Protein AF-A0A1V5NHK3-F1 (afdb_monomer)

Solvent-accessible surface area (backbone atoms only — not comparable to full-atom values): 16503 Å² total; per-residue (Å²): 143,82,86,80,88,82,88,84,80,86,82,88,80,86,80,83,86,85,89,81,80,87,80,84,77,63,88,62,70,84,71,71,81,78,70,82,81,70,61,75,84,73,75,53,86,65,57,64,56,50,50,62,55,39,64,68,54,40,56,56,53,48,53,51,50,53,51,52,51,51,54,56,57,56,54,56,67,59,70,73,61,71,90,83,78,86,61,94,65,81,71,60,43,52,29,31,52,38,61,59,50,78,76,40,91,85,55,59,65,65,59,55,48,41,55,50,42,27,53,53,33,64,70,28,37,15,42,42,36,36,26,69,44,36,64,73,70,88,66,66,47,76,50,71,49,74,47,58,90,51,58,69,55,16,26,53,49,34,41,54,47,48,54,50,50,47,73,40,18,64,45,83,62,40,36,33,44,35,32,20,60,54,60,81,68,57,99,83,73,68,70,44,40,31,38,36,38,40,93,75,68,46,42,40,34,41,36,40,70,69,58,48,51,53,48,30,52,53,30,45,76,69,76,39,67,64,63,51,48,43,55,55,90,57,56,37,73,70,90,68,63,69,71,59,43,51,46,34,71,77,35,58,90,79,45,78,68,74,62,29,41,63,63,46,46,54,56,52,54,54,58,63,74,77,110

pLDDT: mean 76.55, std 21.15, range [37.09, 98.38]

Foldseek 3Di:
DDDDDDDDDDDDDDDDDDDDDDDPPDPVVVVPDDDVPPPPVPPDVCVVVVCVVCVPVVVVVVVVLVVVLVVVVVVVVVVPPDPPDPDPPLAWFKKKFQCVLVVDPPRDPLLLQLLLQLLLLLQFFWKKKWACAFPDDNDIDIDIDTADPDSVSSSVVSNVRSVCNCNGHPHNLRMKMFTWNDPPDDPPDTDTQWIRDSVVRMIMGGGRPVSLVVSLVSCVVSVHHSPSMDGPVQFAQPDDDDPRVVCCSSCVVVDPRPTHDPVRVVVVVVVVVVD

Structure (mmCIF, N/CA/C/O backbone):
data_AF-A0A1V5NHK3-F1
#
_entry.id   AF-A0A1V5NHK3-F1
#
loop_
_atom_site.group_PDB
_atom_site.id
_atom_site.type_symbol
_atom_site.label_atom_id
_atom_site.label_alt_id
_atom_site.label_comp_id
_atom_site.label_asym_id
_atom_site.label_entity_id
_atom_site.label_seq_id
_atom_site.pdbx_PDB_ins_code
_atom_site.Cartn_x
_atom_site.Cartn_y
_atom_site.Cartn_z
_atom_site.occupancy
_atom_site.B_iso_or_equiv
_atom_site.auth_seq_id
_atom_site.auth_comp_id
_atom_site.auth_asym_id
_atom_site.auth_atom_id
_atom_site.pdbx_PDB_model_num
ATOM 1 N N . MET A 1 1 ? 0.098 -51.332 -12.511 1.00 50.84 1 MET A N 1
ATOM 2 C CA . MET A 1 1 ? 0.161 -52.275 -13.645 1.00 50.84 1 MET A CA 1
ATOM 3 C C . MET A 1 1 ? -0.655 -51.692 -14.778 1.00 50.84 1 MET A C 1
ATOM 5 O O . MET A 1 1 ? -1.871 -51.759 -14.713 1.00 50.84 1 MET A O 1
ATOM 9 N N . LEU A 1 2 ? 0.025 -51.032 -15.710 1.00 43.81 2 LEU A N 1
ATOM 10 C CA . LEU A 1 2 ? -0.291 -50.896 -17.135 1.00 43.81 2 LEU A CA 1
ATOM 11 C C . LEU A 1 2 ? 0.875 -50.078 -17.699 1.00 43.81 2 LEU A C 1
ATOM 13 O O . LEU A 1 2 ? 0.928 -48.859 -17.580 1.00 43.81 2 LEU A O 1
ATOM 17 N N . SER A 1 3 ? 1.879 -50.834 -18.124 1.00 39.22 3 SER A N 1
ATOM 18 C CA . SER A 1 3 ? 3.056 -50.430 -18.877 1.00 39.22 3 SER A CA 1
ATOM 19 C C . SER A 1 3 ? 2.651 -50.192 -20.328 1.00 39.22 3 SER A C 1
ATOM 21 O O . SER A 1 3 ? 1.999 -51.053 -20.920 1.00 39.22 3 SER A O 1
ATOM 23 N N . VAL A 1 4 ? 3.056 -49.057 -20.885 1.00 52.06 4 VAL A N 1
ATOM 24 C CA . VAL A 1 4 ? 3.208 -48.881 -22.329 1.00 52.06 4 VAL A CA 1
ATOM 25 C C . VAL A 1 4 ? 4.583 -48.258 -22.520 1.00 52.06 4 VAL A C 1
ATOM 27 O O . VAL A 1 4 ? 4.808 -47.110 -22.137 1.00 52.06 4 VAL A O 1
ATOM 30 N N . ASP A 1 5 ? 5.488 -49.104 -22.997 1.00 46.06 5 ASP A N 1
ATOM 31 C CA . ASP A 1 5 ? 6.764 -48.761 -23.610 1.00 46.06 5 ASP A CA 1
ATOM 32 C C . ASP A 1 5 ? 6.529 -48.254 -25.043 1.00 46.06 5 ASP A C 1
ATOM 34 O O . ASP A 1 5 ? 5.490 -48.560 -25.628 1.00 46.06 5 ASP A O 1
ATOM 38 N N . GLU A 1 6 ? 7.513 -47.516 -25.561 1.00 55.31 6 GLU A N 1
ATOM 39 C CA . GLU A 1 6 ? 7.947 -47.332 -26.966 1.00 55.31 6 GLU A CA 1
ATOM 40 C C . GLU A 1 6 ? 8.373 -45.868 -27.156 1.00 55.31 6 GLU A C 1
ATOM 42 O O . GLU A 1 6 ? 7.568 -44.939 -27.122 1.00 55.31 6 GLU A O 1
ATOM 47 N N . ASP A 1 7 ? 9.672 -45.587 -27.063 1.00 41.56 7 ASP A N 1
ATOM 48 C CA . ASP A 1 7 ? 10.650 -45.720 -28.157 1.00 41.56 7 ASP A CA 1
ATOM 49 C C . ASP A 1 7 ? 10.303 -44.824 -29.345 1.00 41.56 7 ASP A C 1
ATOM 51 O O . ASP A 1 7 ? 9.537 -45.202 -30.221 1.00 41.56 7 ASP A O 1
ATOM 55 N N . LEU A 1 8 ? 10.940 -43.652 -29.393 1.00 50.44 8 LEU A N 1
ATOM 56 C CA . LEU A 1 8 ? 11.324 -42.996 -30.641 1.00 50.44 8 LEU A CA 1
ATOM 57 C C . LEU A 1 8 ? 12.595 -42.182 -30.377 1.00 50.44 8 LEU A C 1
ATOM 59 O O . LEU A 1 8 ? 12.576 -41.080 -29.826 1.00 50.44 8 LEU A O 1
ATOM 63 N N . ALA A 1 9 ? 13.703 -42.832 -30.714 1.00 41.66 9 ALA A N 1
ATOM 64 C CA . ALA A 1 9 ? 15.007 -42.241 -30.924 1.00 41.66 9 ALA A CA 1
ATOM 65 C C . ALA A 1 9 ? 15.058 -41.499 -32.271 1.00 41.66 9 ALA A C 1
ATOM 67 O O . ALA A 1 9 ? 14.233 -41.738 -33.151 1.00 41.66 9 ALA A O 1
ATOM 68 N N . ASP A 1 10 ? 16.104 -40.683 -32.385 1.00 40.12 10 ASP A N 1
ATOM 69 C CA . ASP A 1 10 ? 16.705 -40.135 -33.599 1.00 40.12 10 ASP A CA 1
ATOM 70 C C . ASP A 1 10 ? 15.903 -39.085 -34.383 1.00 40.12 10 ASP A C 1
ATOM 72 O O . ASP A 1 10 ? 14.977 -39.379 -35.125 1.00 40.12 10 ASP A O 1
ATOM 76 N N . ASP A 1 11 ? 16.374 -37.837 -34.306 1.00 45.91 11 ASP A N 1
ATOM 77 C CA . ASP A 1 11 ? 16.984 -37.275 -35.509 1.00 45.91 11 ASP A CA 1
ATOM 78 C C . ASP A 1 11 ? 18.056 -36.228 -35.178 1.00 45.91 11 ASP A C 1
ATOM 80 O O . ASP A 1 11 ? 17.855 -35.245 -34.461 1.00 45.91 11 ASP A O 1
ATOM 84 N N . PHE A 1 12 ? 19.229 -36.515 -35.732 1.00 39.03 12 PHE A N 1
AT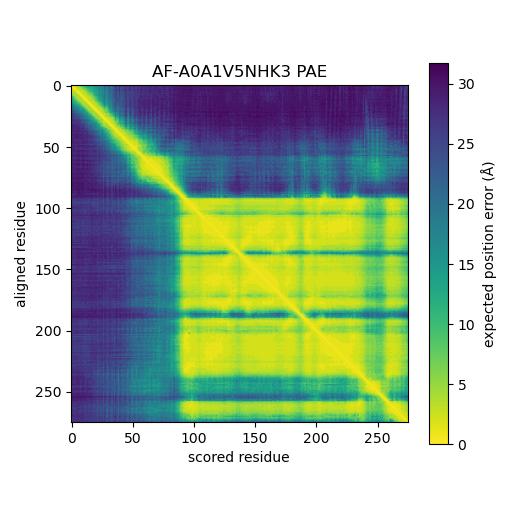OM 85 C CA . PHE A 1 12 ? 20.393 -35.663 -35.890 1.00 39.03 12 PHE A CA 1
ATOM 86 C C . PHE A 1 12 ? 20.038 -34.389 -36.659 1.00 39.03 12 PHE A C 1
ATOM 88 O O . PHE A 1 12 ? 19.538 -34.493 -37.774 1.00 39.03 12 PHE A O 1
ATOM 95 N N . ILE A 1 13 ? 20.465 -33.220 -36.172 1.00 41.16 13 ILE A N 1
ATOM 96 C CA . ILE A 1 13 ? 21.049 -32.193 -37.050 1.00 41.16 13 ILE A CA 1
ATOM 97 C C . ILE A 1 13 ? 22.265 -31.593 -36.338 1.00 41.16 13 ILE A C 1
ATOM 99 O O . ILE A 1 13 ? 22.165 -30.637 -35.570 1.00 41.16 13 ILE A O 1
ATOM 103 N N . ASP A 1 14 ? 23.422 -32.183 -36.632 1.00 40.09 14 ASP A N 1
ATOM 104 C CA . ASP A 1 14 ? 24.706 -31.489 -36.647 1.00 40.09 14 ASP A CA 1
ATOM 105 C C . ASP A 1 14 ? 24.671 -30.469 -37.791 1.00 40.09 14 ASP A C 1
ATOM 107 O O . ASP A 1 14 ? 24.427 -30.822 -38.945 1.00 40.09 14 ASP A O 1
ATOM 111 N N . THR A 1 15 ? 24.927 -29.201 -37.486 1.00 41.03 15 THR A N 1
ATOM 112 C CA . THR A 1 15 ? 25.358 -28.213 -38.487 1.00 41.03 15 THR A CA 1
ATOM 113 C C . THR A 1 15 ? 26.488 -27.390 -37.888 1.00 41.03 15 THR A C 1
ATOM 115 O O . THR A 1 15 ? 26.334 -26.240 -37.489 1.00 41.03 15 THR A O 1
ATOM 118 N N . ASP A 1 16 ? 27.647 -28.037 -37.811 1.00 42.25 16 ASP A N 1
ATOM 119 C CA . ASP A 1 16 ? 28.920 -27.360 -38.009 1.00 42.25 16 ASP A CA 1
ATOM 120 C C . ASP A 1 16 ? 29.088 -27.038 -39.503 1.00 42.25 16 ASP A C 1
ATOM 122 O O . ASP A 1 16 ? 28.625 -27.794 -40.355 1.00 42.25 16 ASP A O 1
ATOM 126 N N . LEU A 1 17 ? 29.846 -25.972 -39.779 1.00 41.06 17 LEU A N 1
ATOM 127 C CA . LEU A 1 17 ? 30.310 -25.471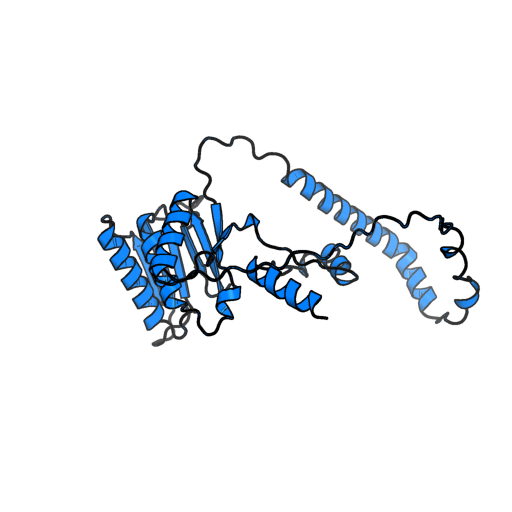 -41.086 1.00 41.06 17 LEU A CA 1
ATOM 128 C C . LEU A 1 17 ? 29.421 -24.406 -41.741 1.00 41.06 17 LEU A C 1
ATOM 130 O O . LEU A 1 17 ? 28.588 -24.699 -42.582 1.00 41.06 17 LEU A O 1
ATOM 134 N N . GLU A 1 18 ? 29.743 -23.144 -41.455 1.00 44.75 18 GLU A N 1
ATOM 135 C CA . GLU A 1 18 ? 30.188 -22.220 -42.508 1.00 44.75 18 GLU A CA 1
ATOM 136 C C . GLU A 1 18 ? 31.070 -21.122 -41.887 1.00 44.75 18 GLU A C 1
ATOM 138 O O . GLU A 1 18 ? 30.628 -20.127 -41.314 1.00 44.75 18 GLU A O 1
ATOM 143 N N . LYS A 1 19 ? 32.382 -21.376 -41.950 1.00 44.38 19 LYS A N 1
ATOM 144 C CA . LYS A 1 19 ? 33.422 -20.350 -41.976 1.00 44.38 19 LYS A CA 1
ATOM 145 C C . LYS A 1 19 ? 33.614 -19.977 -43.443 1.00 44.38 19 LYS A C 1
ATOM 147 O O . LYS A 1 19 ? 34.138 -20.803 -44.174 1.00 44.38 19 LYS A O 1
ATOM 152 N N . GLU A 1 20 ? 33.272 -18.755 -43.820 1.00 42.66 20 GLU A N 1
ATOM 153 C CA . GLU A 1 20 ? 33.875 -17.995 -44.927 1.00 42.66 20 GLU A CA 1
ATOM 154 C C . GLU A 1 20 ? 33.375 -16.551 -44.771 1.00 42.66 20 GLU A C 1
ATOM 156 O O . GLU A 1 20 ? 32.191 -16.285 -44.618 1.00 42.66 20 GLU A O 1
ATOM 161 N N . GLU A 1 21 ? 34.250 -15.643 -44.362 1.00 39.28 21 GLU A N 1
ATOM 162 C CA . GLU A 1 21 ? 35.060 -14.784 -45.230 1.00 39.28 21 GLU A CA 1
ATOM 163 C C . GLU A 1 21 ? 34.425 -13.398 -45.429 1.00 39.28 21 GLU A C 1
ATOM 165 O O . GLU A 1 21 ? 33.406 -13.204 -46.075 1.00 39.28 21 GLU A O 1
ATOM 170 N N . VAL A 1 22 ? 35.115 -12.419 -44.840 1.00 41.97 22 VAL A N 1
ATOM 171 C CA . VAL A 1 22 ? 35.485 -11.149 -45.471 1.00 41.97 22 VAL A CA 1
ATOM 172 C C . VAL A 1 22 ? 34.354 -10.364 -46.143 1.00 41.97 22 VAL A C 1
ATOM 174 O O . VAL A 1 22 ? 34.143 -10.439 -47.346 1.00 41.97 22 VAL A O 1
ATOM 177 N N . GLN A 1 23 ? 33.805 -9.398 -45.406 1.00 37.09 23 GLN A N 1
ATOM 178 C CA . GLN A 1 23 ? 33.546 -8.079 -45.983 1.00 37.09 23 GLN A CA 1
ATOM 179 C C . GLN A 1 23 ? 33.981 -6.993 -44.999 1.00 37.09 23 GLN A C 1
ATOM 181 O O . GLN A 1 23 ? 33.231 -6.505 -44.156 1.00 37.09 23 GLN A O 1
ATOM 186 N N . ALA A 1 24 ? 35.249 -6.608 -45.139 1.00 42.03 24 ALA A N 1
ATOM 187 C CA . ALA A 1 24 ? 35.706 -5.281 -44.778 1.00 42.03 24 ALA A CA 1
ATOM 188 C C . ALA A 1 24 ? 34.974 -4.276 -45.681 1.00 42.03 24 ALA A C 1
ATOM 190 O O . ALA A 1 24 ? 35.454 -3.918 -46.754 1.00 42.03 24 ALA A O 1
ATOM 191 N N . VAL A 1 25 ? 33.787 -3.843 -45.255 1.00 41.56 25 VAL A N 1
ATOM 192 C CA . VAL A 1 25 ? 33.154 -2.638 -45.790 1.00 41.56 25 VAL A CA 1
ATOM 193 C C . VAL A 1 25 ? 34.029 -1.477 -45.341 1.00 41.56 25 VAL A C 1
ATOM 195 O O . VAL A 1 25 ? 34.052 -1.096 -44.168 1.00 41.56 25 VAL A O 1
ATOM 198 N N . SER A 1 26 ? 34.840 -0.986 -46.274 1.00 43.81 26 SER A N 1
ATOM 199 C CA . SER A 1 26 ? 35.712 0.153 -46.051 1.00 43.81 26 SER A CA 1
ATOM 200 C C . SER A 1 26 ? 34.862 1.357 -45.635 1.00 43.81 26 SER A C 1
ATOM 202 O O . SER A 1 26 ? 33.798 1.638 -46.190 1.00 43.81 26 SER A O 1
ATOM 204 N N . GLN A 1 27 ? 35.348 2.116 -44.656 1.00 40.97 27 GLN A N 1
ATOM 205 C CA . GLN A 1 27 ? 34.748 3.383 -44.227 1.00 40.97 27 GLN A CA 1
ATOM 206 C C . GLN A 1 27 ? 34.842 4.500 -45.295 1.00 40.97 27 GLN A C 1
ATOM 208 O O . GLN A 1 27 ? 34.674 5.680 -44.975 1.00 40.97 27 GLN A O 1
ATOM 213 N N . GLU A 1 28 ? 35.097 4.163 -46.563 1.00 41.94 28 GLU A N 1
ATOM 214 C CA . GLU A 1 28 ? 35.202 5.121 -47.664 1.00 41.94 28 GLU A CA 1
ATOM 215 C C . GLU A 1 28 ? 33.920 5.251 -48.503 1.00 41.94 28 GLU A C 1
ATOM 217 O O . GLU A 1 28 ? 33.694 6.320 -49.069 1.00 41.94 28 GLU A O 1
ATOM 222 N N . GLU A 1 29 ? 33.002 4.276 -48.504 1.00 42.44 29 GLU A N 1
ATOM 223 C CA . GLU A 1 29 ? 31.768 4.383 -49.312 1.00 42.44 29 GLU A CA 1
ATOM 224 C C . GLU A 1 29 ? 30.639 5.201 -48.658 1.00 42.44 29 GLU A C 1
ATOM 226 O O . GLU A 1 29 ? 29.780 5.740 -49.355 1.00 42.44 29 GLU A O 1
ATOM 231 N N . ILE A 1 30 ? 30.680 5.437 -47.341 1.00 45.09 30 ILE A N 1
ATOM 232 C CA . ILE A 1 30 ? 29.736 6.354 -46.662 1.00 45.09 30 ILE A CA 1
ATOM 233 C C . ILE A 1 30 ? 30.171 7.831 -46.810 1.00 45.09 30 ILE A C 1
ATOM 235 O O . ILE A 1 30 ? 29.418 8.752 -46.491 1.00 45.09 30 ILE A O 1
ATOM 239 N N . LYS A 1 31 ? 31.354 8.100 -47.382 1.00 42.41 31 LYS A N 1
ATOM 240 C CA . LYS A 1 31 ? 31.836 9.466 -47.659 1.00 42.41 31 LYS A CA 1
ATOM 241 C C . LYS A 1 31 ? 31.433 10.028 -49.024 1.00 42.41 31 LYS A C 1
ATOM 243 O O . LYS A 1 31 ? 31.675 11.207 -49.271 1.00 42.41 31 LYS A O 1
ATOM 248 N N . MET A 1 32 ? 30.770 9.264 -49.893 1.00 41.34 32 MET A N 1
ATOM 249 C CA . MET A 1 32 ? 30.406 9.740 -51.235 1.00 41.34 32 MET A CA 1
ATOM 250 C C . MET A 1 32 ? 28.916 9.610 -51.546 1.00 41.34 32 MET A C 1
ATOM 252 O O . MET A 1 32 ? 28.521 8.877 -52.445 1.00 41.34 32 MET A O 1
ATOM 256 N N . ARG A 1 33 ? 28.070 10.402 -50.870 1.00 45.00 33 ARG A N 1
ATOM 257 C CA . ARG A 1 33 ? 26.796 10.859 -51.472 1.00 45.00 33 ARG A CA 1
ATOM 258 C C . ARG A 1 33 ? 26.154 12.092 -50.832 1.00 45.00 33 ARG A C 1
ATOM 260 O O . ARG A 1 33 ? 24.942 12.258 -50.887 1.00 45.00 33 ARG A O 1
ATOM 267 N N . ILE A 1 34 ? 26.961 13.016 -50.314 1.00 46.94 34 ILE A N 1
ATOM 268 C CA . ILE A 1 34 ? 26.510 14.390 -50.051 1.00 46.94 34 ILE A CA 1
ATOM 269 C C . ILE A 1 34 ? 27.357 15.312 -50.925 1.00 46.94 34 ILE A C 1
ATOM 271 O O . ILE A 1 34 ? 28.381 15.842 -50.509 1.00 46.94 34 ILE A O 1
ATOM 275 N N . SER A 1 35 ? 26.956 15.443 -52.190 1.00 41.22 35 SER A N 1
ATOM 276 C CA . SER A 1 35 ? 27.513 16.466 -53.075 1.00 41.22 35 SER A CA 1
ATOM 277 C C . SER A 1 35 ? 27.083 17.848 -52.557 1.00 41.22 35 SER A C 1
ATOM 279 O O . SER A 1 35 ? 25.876 18.095 -52.458 1.00 41.22 35 SER A O 1
ATOM 281 N N . PRO A 1 36 ? 28.015 18.777 -52.269 1.00 45.59 36 PRO A N 1
ATOM 282 C CA . PRO A 1 36 ? 27.695 20.112 -51.750 1.00 45.59 36 PRO A CA 1
ATOM 283 C C . PRO A 1 36 ? 26.875 20.984 -52.714 1.00 45.59 36 PRO A C 1
ATOM 285 O O . PRO A 1 36 ? 26.379 22.037 -52.329 1.00 45.59 36 PRO A O 1
ATOM 288 N N . LYS A 1 37 ? 26.706 20.565 -53.975 1.00 46.75 37 LYS A N 1
ATOM 289 C CA . LYS A 1 37 ? 26.095 21.387 -55.032 1.00 46.75 37 LYS A CA 1
ATOM 290 C C . LYS A 1 37 ? 24.559 21.359 -55.067 1.00 46.75 37 LYS A C 1
ATOM 292 O O . LYS A 1 37 ? 23.963 22.070 -55.867 1.00 46.75 37 LYS A O 1
ATOM 297 N N . GLY A 1 38 ? 23.904 20.561 -54.219 1.00 45.50 38 GLY A N 1
ATOM 298 C CA . GLY A 1 38 ? 22.434 20.467 -54.166 1.00 45.50 38 GLY A CA 1
ATOM 299 C C . GLY A 1 38 ? 21.738 21.509 -53.279 1.00 45.50 38 GLY A C 1
ATOM 300 O O . GLY A 1 38 ? 20.529 21.694 -53.395 1.00 45.50 38 GLY A O 1
ATOM 301 N N . TRP A 1 39 ? 22.479 22.200 -52.409 1.00 43.88 39 TRP A N 1
ATOM 302 C CA . TRP A 1 39 ? 21.901 23.080 -51.383 1.00 43.88 39 TRP A CA 1
ATOM 303 C C . TRP A 1 39 ? 21.653 24.520 -51.852 1.00 43.88 39 TRP A C 1
ATOM 305 O O . TRP A 1 39 ? 20.903 25.256 -51.216 1.00 43.88 39 TRP A O 1
ATOM 315 N N . GLU A 1 40 ? 22.199 24.925 -53.000 1.00 50.94 40 GLU A N 1
ATOM 316 C CA . GLU A 1 40 ? 22.069 26.308 -53.483 1.00 50.94 40 GLU A CA 1
ATOM 317 C C . GLU A 1 40 ? 20.660 26.665 -53.992 1.00 50.94 40 GLU A C 1
ATOM 319 O O . GLU A 1 40 ? 20.337 27.844 -54.118 1.00 50.94 40 GLU A O 1
ATOM 324 N N . ARG A 1 41 ? 19.779 25.679 -54.227 1.00 49.66 41 ARG A N 1
ATOM 325 C CA . ARG A 1 41 ? 18.402 25.921 -54.704 1.00 49.66 41 ARG A CA 1
ATOM 326 C C . ARG A 1 41 ? 17.357 26.168 -53.611 1.00 49.66 41 ARG A C 1
ATOM 328 O O . ARG A 1 41 ? 16.239 26.539 -53.948 1.00 49.66 41 ARG A O 1
ATOM 335 N N . PHE A 1 42 ? 17.709 26.033 -52.331 1.00 47.09 42 PHE A N 1
ATOM 336 C CA . PHE A 1 42 ? 16.808 26.306 -51.198 1.00 47.09 42 PHE A CA 1
ATOM 337 C C . PHE A 1 42 ? 17.255 27.510 -50.354 1.00 47.09 42 PHE A C 1
ATOM 339 O O . PHE A 1 42 ? 16.938 27.608 -49.169 1.00 47.09 42 PHE A O 1
ATOM 346 N N . ARG A 1 43 ? 17.971 28.464 -50.964 1.00 45.88 43 ARG A N 1
ATOM 347 C CA . ARG A 1 43 ? 18.285 29.757 -50.341 1.00 45.88 43 ARG A CA 1
ATOM 348 C C . ARG A 1 43 ? 17.033 30.633 -50.278 1.00 45.88 43 ARG A C 1
ATOM 350 O O . ARG A 1 43 ? 16.760 31.438 -51.164 1.00 45.88 43 ARG A O 1
ATOM 357 N N . LEU A 1 44 ? 16.256 30.456 -49.216 1.00 54.28 44 LEU A N 1
ATOM 358 C CA . LEU A 1 44 ? 15.192 31.382 -48.852 1.00 54.28 44 LEU A CA 1
ATOM 359 C C . LEU A 1 44 ? 15.819 32.671 -48.275 1.00 54.28 44 LEU A C 1
ATOM 361 O O . LEU A 1 44 ? 16.661 32.571 -47.381 1.00 54.28 44 LEU A O 1
ATOM 365 N N . PRO A 1 45 ? 15.418 33.878 -48.725 1.00 56.25 45 PRO A N 1
ATOM 366 C CA . PRO A 1 45 ? 16.048 35.146 -48.323 1.00 56.25 45 PRO A CA 1
ATOM 367 C C . PRO A 1 45 ? 16.054 35.428 -46.812 1.00 56.25 45 PRO A C 1
ATOM 369 O O . PRO A 1 45 ? 16.862 36.217 -46.338 1.00 56.25 45 PRO A O 1
ATOM 372 N N . TRP A 1 46 ? 15.180 34.775 -46.042 1.00 54.06 46 TRP A N 1
ATOM 373 C CA . TRP A 1 46 ? 15.088 34.938 -44.589 1.00 54.06 46 TRP A CA 1
ATOM 374 C C . TRP A 1 46 ? 16.066 34.050 -43.794 1.00 54.06 46 TRP A C 1
ATOM 376 O O . TRP A 1 46 ? 16.268 34.283 -42.604 1.00 54.06 46 TRP A O 1
ATOM 386 N N . PHE A 1 47 ? 16.718 33.068 -44.430 1.00 48.44 47 PHE A N 1
ATOM 387 C CA . PHE A 1 47 ? 17.660 32.156 -43.764 1.00 48.44 47 PHE A CA 1
ATOM 388 C C . PHE A 1 47 ? 18.993 32.845 -43.407 1.00 48.44 47 PHE A C 1
ATOM 390 O O . PHE A 1 47 ? 19.560 32.589 -42.347 1.00 48.44 47 PHE A O 1
ATOM 397 N N . GLU A 1 48 ? 19.453 33.790 -44.234 1.00 51.41 48 GLU A N 1
ATOM 398 C CA . GLU A 1 48 ? 20.655 34.605 -43.966 1.00 51.41 48 GLU A CA 1
ATOM 399 C C . GLU A 1 48 ? 20.427 35.579 -42.785 1.00 51.41 48 GLU A C 1
ATOM 401 O O . GLU A 1 48 ? 21.336 35.840 -41.998 1.00 51.41 48 GLU A O 1
ATOM 406 N N . SER A 1 49 ? 19.189 36.047 -42.572 1.00 56.81 49 SER A N 1
ATOM 407 C CA . SER A 1 49 ? 18.834 36.888 -41.415 1.00 56.81 49 SER A CA 1
ATOM 408 C C . SER A 1 49 ? 18.815 36.108 -40.096 1.00 56.81 49 SER A C 1
ATOM 410 O O . SER A 1 49 ? 19.191 36.649 -39.058 1.00 56.81 49 SER A O 1
ATOM 412 N N . ILE A 1 50 ? 18.435 34.827 -40.127 1.00 55.03 50 ILE A N 1
ATOM 413 C CA . ILE A 1 50 ? 18.474 33.953 -38.949 1.00 55.03 50 ILE A CA 1
ATOM 414 C C . ILE A 1 50 ? 19.926 33.651 -38.551 1.00 55.03 50 ILE A C 1
ATOM 416 O O . ILE A 1 50 ? 20.258 33.757 -37.375 1.00 55.03 50 ILE A O 1
ATOM 420 N N . TYR A 1 51 ? 20.824 33.374 -39.504 1.00 53.19 51 TYR A N 1
ATOM 421 C CA . TYR A 1 51 ? 22.245 33.147 -39.203 1.00 53.19 51 TYR A CA 1
ATOM 422 C C . TYR A 1 51 ? 22.970 34.396 -38.683 1.00 53.19 51 TYR A C 1
ATOM 424 O O . TYR A 1 51 ? 23.832 34.269 -37.816 1.00 53.19 51 TYR A O 1
ATOM 432 N N . ALA A 1 52 ? 22.601 35.600 -39.131 1.00 55.97 52 ALA A N 1
ATOM 433 C CA . ALA A 1 52 ? 23.173 36.842 -38.605 1.00 55.97 52 ALA A CA 1
ATOM 434 C C . ALA A 1 52 ? 22.717 37.148 -37.163 1.00 55.97 52 ALA A C 1
ATOM 436 O O . ALA A 1 52 ? 23.507 37.633 -36.353 1.00 55.97 52 ALA A O 1
ATOM 437 N N . ILE A 1 53 ? 21.468 36.819 -36.813 1.00 55.81 53 ILE A N 1
ATOM 438 C CA . ILE A 1 53 ? 20.941 36.972 -35.446 1.00 55.81 53 ILE A CA 1
ATOM 439 C C . ILE A 1 53 ? 21.486 35.862 -34.524 1.00 55.81 53 ILE A C 1
ATOM 441 O O . ILE A 1 53 ? 21.870 36.129 -33.385 1.00 55.81 53 ILE A O 1
ATOM 445 N N . ILE A 1 54 ? 21.609 34.628 -35.025 1.00 53.44 54 ILE A N 1
ATOM 446 C CA . ILE A 1 54 ? 22.171 33.480 -34.292 1.00 53.44 54 ILE A CA 1
ATOM 447 C C . ILE A 1 54 ? 23.704 33.567 -34.172 1.00 53.44 54 ILE A C 1
ATOM 449 O O . ILE A 1 54 ? 24.259 33.067 -33.201 1.00 53.44 54 ILE A O 1
ATOM 453 N N . GLY A 1 55 ? 24.411 34.244 -35.077 1.00 54.66 55 GLY A N 1
ATOM 454 C CA . GLY A 1 55 ? 25.877 34.315 -35.062 1.00 54.66 55 GLY A CA 1
ATOM 455 C C . GLY A 1 55 ? 26.470 34.951 -33.799 1.00 54.66 55 GLY A C 1
ATOM 456 O O . GLY A 1 55 ? 27.505 34.494 -33.329 1.00 54.66 55 GLY A O 1
ATOM 457 N N . ASN A 1 56 ? 25.787 35.937 -33.201 1.00 53.41 56 ASN A N 1
ATOM 458 C CA . ASN A 1 56 ? 26.249 36.604 -31.974 1.00 53.41 56 ASN A CA 1
ATOM 459 C C . ASN A 1 56 ? 25.413 36.278 -30.721 1.00 53.41 56 ASN A C 1
ATOM 461 O O . ASN A 1 56 ? 25.980 36.228 -29.632 1.00 53.41 56 ASN A O 1
ATOM 465 N N . LEU A 1 57 ? 24.104 36.002 -30.835 1.00 52.12 57 LEU A N 1
ATOM 466 C CA . LEU A 1 57 ? 23.308 35.518 -29.689 1.00 52.12 57 LEU A CA 1
ATOM 467 C C . LEU A 1 57 ? 23.429 34.002 -29.478 1.00 52.12 57 LEU A C 1
ATOM 469 O O . LEU A 1 57 ? 23.358 33.519 -28.353 1.00 52.12 57 LEU A O 1
ATOM 473 N N . GLY A 1 58 ? 23.608 33.234 -30.549 1.00 55.12 58 GLY A N 1
ATOM 474 C CA . GLY A 1 58 ? 23.613 31.775 -30.506 1.00 55.12 58 GLY A CA 1
ATOM 475 C C . GLY A 1 58 ? 24.855 31.205 -29.839 1.00 55.12 58 GLY A C 1
ATOM 476 O O . GLY A 1 58 ? 24.725 30.233 -29.111 1.00 55.12 58 GLY A O 1
ATOM 477 N N . LEU A 1 59 ? 26.031 31.822 -30.004 1.00 58.44 59 LEU A N 1
ATOM 478 C CA . LEU A 1 59 ? 27.266 31.349 -29.366 1.00 58.44 59 LEU A CA 1
ATOM 479 C C . LEU A 1 59 ? 27.254 31.520 -27.841 1.00 58.44 59 LEU A C 1
ATOM 481 O O . LEU A 1 59 ? 27.717 30.623 -27.140 1.00 58.44 59 LEU A O 1
ATOM 485 N N . SER A 1 60 ? 26.694 32.615 -27.312 1.00 62.53 60 SER A N 1
ATOM 486 C CA . SER A 1 60 ? 26.581 32.790 -25.857 1.00 62.53 60 SER A CA 1
ATOM 487 C C . SER A 1 60 ? 25.516 31.866 -25.267 1.00 62.53 60 SER A C 1
ATOM 489 O O . SER A 1 60 ? 25.772 31.220 -24.256 1.00 62.53 60 SER A O 1
ATOM 491 N N . ILE A 1 61 ? 24.371 31.711 -25.941 1.00 70.56 61 ILE A N 1
ATOM 492 C CA . ILE A 1 61 ? 23.305 30.796 -25.516 1.00 70.56 61 ILE A CA 1
ATOM 493 C C . ILE A 1 61 ? 23.778 29.336 -25.584 1.00 70.56 61 ILE A C 1
ATOM 495 O O . ILE A 1 61 ? 23.534 28.580 -24.645 1.00 70.56 61 ILE A O 1
ATOM 499 N N . LEU A 1 62 ? 24.511 28.939 -26.632 1.00 67.00 62 LEU A N 1
ATOM 500 C CA . LEU A 1 62 ? 25.128 27.612 -26.730 1.00 67.00 62 LEU A CA 1
ATOM 501 C C . LEU A 1 62 ? 26.186 27.401 -25.647 1.00 67.00 62 LEU A C 1
ATOM 503 O O . LEU A 1 62 ? 26.168 26.358 -25.006 1.00 67.00 62 LEU A O 1
ATOM 507 N N . ALA A 1 63 ? 27.069 28.369 -25.390 1.00 70.44 63 ALA A N 1
ATOM 508 C CA . ALA A 1 63 ? 28.071 28.251 -24.329 1.00 70.44 63 ALA A CA 1
ATOM 509 C C . ALA A 1 63 ? 27.430 28.140 -22.933 1.00 70.44 63 ALA A C 1
ATOM 511 O O . ALA A 1 63 ? 27.872 27.335 -22.110 1.00 70.44 63 ALA A O 1
ATOM 512 N N . SER A 1 64 ? 26.356 28.891 -22.675 1.00 74.88 64 SER A N 1
ATOM 513 C CA . SER A 1 64 ? 25.573 28.783 -21.442 1.00 74.88 64 SER A CA 1
ATOM 514 C C . SER A 1 64 ? 24.850 27.439 -21.332 1.00 74.88 64 SER A C 1
ATOM 516 O O . SER A 1 64 ? 24.889 26.831 -20.265 1.00 74.88 64 SER A O 1
ATOM 518 N N . LEU A 1 65 ? 24.258 26.929 -22.419 1.00 70.81 65 LEU A N 1
ATOM 519 C CA . LEU A 1 65 ? 23.627 25.604 -22.454 1.00 70.81 65 LEU A CA 1
ATOM 520 C C . LEU A 1 65 ? 24.643 24.479 -22.237 1.00 70.81 65 LEU A C 1
ATOM 522 O O . LEU A 1 65 ? 24.390 23.581 -21.444 1.00 70.81 65 LEU A O 1
ATOM 526 N N . VAL A 1 66 ? 25.812 24.545 -22.879 1.00 74.38 66 VAL A N 1
ATOM 527 C CA . VAL A 1 66 ? 26.905 23.577 -22.690 1.00 74.38 66 VAL A CA 1
ATOM 528 C C . VAL A 1 66 ? 27.421 23.613 -21.249 1.00 74.38 66 VAL A C 1
ATOM 530 O O . VAL A 1 66 ? 27.663 22.561 -20.665 1.00 74.38 66 VAL A O 1
ATOM 533 N N . SER A 1 67 ? 27.527 24.800 -20.643 1.00 74.06 67 SER A N 1
ATOM 534 C CA . SER A 1 67 ? 27.959 24.940 -19.245 1.00 74.06 67 SER A CA 1
ATOM 535 C C . SER A 1 67 ? 26.924 24.387 -18.261 1.00 74.06 67 SER A C 1
ATOM 537 O O . SER A 1 67 ? 27.297 23.702 -17.312 1.00 74.06 67 SER A O 1
ATOM 539 N N . LEU A 1 68 ? 25.631 24.628 -18.506 1.00 70.06 68 LEU A N 1
ATOM 540 C CA . LEU A 1 68 ? 24.523 24.050 -17.736 1.00 70.06 68 LEU A CA 1
ATOM 541 C C . LEU A 1 68 ? 24.484 22.523 -17.852 1.00 70.06 68 LEU A C 1
ATOM 543 O O . LEU A 1 68 ? 24.351 21.840 -16.840 1.00 70.06 68 LEU A O 1
ATOM 547 N N . LEU A 1 69 ? 24.659 21.989 -19.063 1.00 67.31 69 LEU A N 1
ATOM 548 C CA . LEU A 1 69 ? 24.712 20.547 -19.303 1.00 67.31 69 LEU A CA 1
ATOM 549 C C . LEU A 1 69 ? 25.923 19.903 -18.615 1.00 67.31 69 LEU A C 1
ATOM 551 O O . LEU A 1 69 ? 25.776 18.850 -18.003 1.00 67.31 69 LEU A O 1
ATOM 555 N N . TYR A 1 70 ? 27.094 20.545 -18.651 1.00 74.00 70 TYR A N 1
ATOM 556 C CA . TYR A 1 70 ? 28.290 20.064 -17.953 1.00 74.00 70 TYR A CA 1
ATOM 557 C C . TYR A 1 70 ? 28.110 20.053 -16.426 1.00 74.00 70 TYR A C 1
ATOM 559 O O . TYR A 1 70 ? 28.501 19.090 -15.766 1.00 74.00 70 TYR A O 1
ATOM 567 N N . PHE A 1 71 ? 27.482 21.088 -15.855 1.00 70.12 71 PHE A N 1
ATOM 568 C CA . PHE A 1 71 ? 27.208 21.150 -14.415 1.00 70.12 71 PHE A CA 1
ATOM 569 C C . PHE A 1 71 ? 26.172 20.107 -13.973 1.00 70.12 71 PHE A C 1
ATOM 571 O O . PHE A 1 71 ? 26.341 19.489 -12.924 1.00 70.12 71 PHE A O 1
ATOM 578 N N . ALA A 1 72 ? 25.140 19.874 -14.790 1.00 66.25 72 ALA A N 1
ATOM 579 C CA . ALA A 1 72 ? 24.147 18.833 -14.544 1.00 66.25 72 ALA A CA 1
ATOM 580 C C . ALA A 1 72 ? 24.775 17.428 -14.569 1.00 66.25 72 ALA A C 1
ATOM 582 O O . ALA A 1 72 ? 24.523 16.639 -13.666 1.00 66.25 72 ALA A O 1
ATOM 583 N N . PHE A 1 73 ? 25.658 17.148 -15.536 1.00 60.72 73 PHE A N 1
ATOM 584 C CA . PHE A 1 73 ? 26.332 15.848 -15.643 1.00 60.72 73 PHE A CA 1
ATOM 585 C C . PHE A 1 73 ? 27.297 15.577 -14.482 1.00 60.72 73 PHE A C 1
ATOM 587 O O . PHE A 1 73 ? 27.347 14.470 -13.954 1.00 60.72 73 PHE A O 1
ATOM 594 N N . LYS A 1 74 ? 28.049 16.595 -14.042 1.00 62.62 74 LYS A N 1
ATOM 595 C CA . LYS A 1 74 ? 28.998 16.451 -12.928 1.00 62.62 74 LYS A CA 1
ATOM 596 C C . LYS A 1 74 ? 28.298 16.229 -11.579 1.00 62.62 74 LYS A C 1
ATOM 598 O O . LYS A 1 74 ? 28.846 15.560 -10.712 1.00 62.62 74 LYS A O 1
ATOM 603 N N . SER A 1 75 ? 27.081 16.752 -11.420 1.00 55.69 75 SER A N 1
ATOM 604 C CA . SER A 1 75 ? 26.259 16.550 -10.221 1.00 55.69 75 SER A CA 1
ATOM 605 C C . SER A 1 75 ? 25.767 15.108 -10.056 1.00 55.69 75 SER A C 1
ATOM 607 O O . SER A 1 75 ? 25.516 14.701 -8.926 1.00 55.69 75 SER A O 1
ATOM 609 N N . GLU A 1 76 ? 25.592 14.347 -11.139 1.00 54.75 76 GLU A N 1
ATOM 610 C CA . GLU A 1 76 ? 25.126 12.952 -11.074 1.00 54.75 76 GLU A CA 1
ATOM 611 C C . GLU A 1 76 ? 26.234 12.003 -10.588 1.00 54.75 76 GLU A C 1
ATOM 613 O O . GLU A 1 76 ? 25.979 11.148 -9.742 1.00 54.75 76 GLU A O 1
ATOM 618 N N . GLU A 1 77 ? 27.487 12.212 -11.017 1.00 54.72 77 GLU A N 1
ATOM 619 C CA . GLU A 1 77 ? 28.639 11.413 -10.555 1.00 54.72 77 GLU A CA 1
ATOM 620 C C . GLU A 1 77 ? 28.954 11.601 -9.060 1.00 54.72 77 GLU A C 1
ATOM 622 O O . GLU A 1 77 ? 29.489 10.693 -8.416 1.00 54.72 77 GLU A O 1
ATOM 627 N N . ASP A 1 78 ? 28.609 12.757 -8.486 1.00 50.97 78 ASP A N 1
ATOM 628 C CA . ASP A 1 78 ? 28.817 13.034 -7.062 1.00 50.97 78 ASP A CA 1
ATOM 629 C C . ASP A 1 78 ? 27.697 12.456 -6.169 1.00 50.97 78 ASP A C 1
ATOM 631 O O . ASP A 1 78 ? 27.930 12.226 -4.982 1.00 50.97 78 ASP A O 1
ATOM 635 N N . ILE A 1 79 ? 26.515 12.135 -6.719 1.00 53.53 79 ILE A N 1
ATOM 636 C CA . ILE A 1 79 ? 25.402 11.520 -5.964 1.00 53.53 79 ILE A CA 1
ATOM 637 C C . ILE A 1 79 ? 25.616 10.007 -5.767 1.00 53.53 79 ILE A C 1
ATOM 639 O O . ILE A 1 79 ? 25.161 9.446 -4.770 1.00 53.53 79 ILE A O 1
ATOM 643 N N . GLU A 1 80 ? 26.373 9.339 -6.643 1.00 49.22 80 GLU A N 1
ATOM 644 C CA . GLU A 1 80 ? 26.669 7.902 -6.509 1.00 49.22 80 GLU A CA 1
ATOM 645 C C . GLU A 1 80 ? 27.858 7.587 -5.577 1.00 49.22 80 GLU A C 1
ATOM 647 O O . GLU A 1 80 ? 28.111 6.425 -5.238 1.00 49.22 80 GLU A O 1
ATOM 652 N N . ARG A 1 81 ? 28.595 8.597 -5.089 1.00 45.44 81 ARG A N 1
ATOM 653 C CA . ARG A 1 81 ? 29.723 8.377 -4.172 1.00 45.44 81 ARG A CA 1
ATOM 654 C C . ARG A 1 81 ? 29.300 8.376 -2.705 1.00 45.44 81 ARG A C 1
ATOM 656 O O . ARG A 1 81 ? 29.326 9.394 -2.029 1.00 45.44 81 ARG A O 1
ATOM 663 N N . LYS A 1 82 ? 29.121 7.149 -2.203 1.00 40.94 82 LYS A N 1
ATOM 664 C CA . LYS A 1 82 ? 29.311 6.719 -0.804 1.00 40.94 82 LYS A CA 1
ATOM 665 C C . LYS A 1 82 ? 28.439 7.442 0.226 1.00 40.94 82 LYS A C 1
ATOM 667 O O . LYS A 1 82 ? 28.862 8.430 0.812 1.00 40.94 82 LYS A O 1
ATOM 672 N N . LEU A 1 83 ? 27.315 6.820 0.584 1.00 45.78 83 LEU A N 1
ATOM 673 C CA . LEU A 1 83 ? 26.764 6.953 1.935 1.00 45.78 83 LEU A CA 1
ATOM 674 C C . LEU A 1 83 ? 27.729 6.250 2.914 1.00 45.78 83 LEU A C 1
ATOM 676 O O . LEU A 1 83 ? 27.858 5.025 2.851 1.00 45.78 83 LEU A O 1
ATOM 680 N N . PRO A 1 84 ? 28.468 6.974 3.774 1.00 39.03 84 PRO A N 1
ATOM 681 C CA . PRO A 1 84 ? 29.349 6.366 4.757 1.00 39.03 84 PRO A CA 1
ATOM 682 C C . PRO A 1 84 ? 28.567 6.086 6.047 1.00 39.03 84 PRO A C 1
ATOM 684 O O . PRO A 1 84 ? 27.902 6.973 6.574 1.00 39.03 84 PRO A O 1
ATOM 687 N N . GLY A 1 85 ? 28.700 4.871 6.583 1.00 45.12 85 GLY A N 1
ATOM 688 C CA . GLY A 1 85 ? 28.170 4.515 7.906 1.00 45.12 85 GLY A CA 1
ATOM 689 C C . GLY A 1 85 ? 26.909 3.656 7.865 1.00 45.12 85 GLY A C 1
ATOM 690 O O . GLY A 1 85 ? 25.898 4.002 8.468 1.00 45.12 85 GLY A O 1
ATOM 691 N N . GLN A 1 86 ? 26.977 2.521 7.171 1.00 41.09 86 GLN A N 1
ATOM 692 C CA . GLN A 1 86 ? 25.978 1.461 7.270 1.00 41.09 86 GLN A CA 1
ATOM 693 C C . GLN A 1 86 ? 26.221 0.691 8.577 1.00 41.09 86 GLN A C 1
ATOM 695 O O . GLN A 1 86 ? 26.860 -0.355 8.596 1.00 41.09 86 GLN A O 1
ATOM 700 N N . ASN A 1 87 ? 25.788 1.295 9.685 1.00 40.09 87 ASN A N 1
ATOM 701 C CA . ASN A 1 87 ? 25.531 0.570 10.925 1.00 40.09 87 ASN A CA 1
ATOM 702 C C . ASN A 1 87 ? 24.380 -0.417 10.669 1.00 40.09 87 ASN A C 1
ATOM 704 O O . ASN A 1 87 ? 23.559 -0.164 9.789 1.00 40.09 87 ASN A O 1
ATOM 708 N N . ASP A 1 88 ? 24.323 -1.501 11.441 1.00 40.25 88 ASP A N 1
ATOM 709 C CA . ASP A 1 88 ? 23.395 -2.644 11.357 1.00 40.25 88 ASP A CA 1
ATOM 710 C C . ASP A 1 88 ? 21.894 -2.311 11.566 1.00 40.25 88 ASP A C 1
ATOM 712 O O . ASP A 1 88 ? 21.145 -3.064 12.188 1.00 40.25 88 ASP A O 1
ATOM 716 N N . CYS A 1 89 ? 21.420 -1.174 11.059 1.00 42.44 89 CYS A N 1
ATOM 717 C CA . CYS A 1 89 ? 20.012 -0.911 10.840 1.00 42.44 89 CYS A CA 1
ATOM 718 C C . CYS A 1 89 ? 19.554 -1.855 9.726 1.00 42.44 89 CYS A C 1
ATOM 720 O O . CYS A 1 89 ? 19.961 -1.692 8.575 1.00 42.44 89 CYS A O 1
ATOM 722 N N . GLU A 1 90 ? 18.751 -2.857 10.079 1.00 54.88 90 GLU A N 1
ATOM 723 C CA . GLU A 1 90 ? 17.995 -3.697 9.149 1.00 54.88 90 GLU A CA 1
ATOM 724 C C . GLU A 1 90 ? 17.366 -2.780 8.086 1.00 54.88 90 GLU A C 1
ATOM 726 O O . GLU A 1 90 ? 16.458 -2.005 8.382 1.00 54.88 90 GLU A O 1
ATOM 731 N N . VAL A 1 91 ? 17.957 -2.740 6.886 1.00 56.41 91 VAL A N 1
ATOM 732 C CA . VAL A 1 91 ? 17.589 -1.746 5.875 1.00 56.41 91 VAL A CA 1
ATOM 733 C C . VAL A 1 91 ? 16.207 -2.115 5.365 1.00 56.41 91 VAL A C 1
ATOM 735 O O . VAL A 1 91 ? 16.051 -3.099 4.641 1.00 56.41 91 VAL A O 1
ATOM 738 N N . ASP A 1 92 ? 15.206 -1.328 5.748 1.00 77.25 92 ASP A N 1
ATOM 739 C CA . ASP A 1 92 ? 13.866 -1.452 5.193 1.00 77.25 92 ASP A CA 1
ATOM 740 C C . ASP A 1 92 ? 13.934 -1.263 3.670 1.00 77.25 92 ASP A C 1
ATOM 742 O O . ASP A 1 92 ? 14.480 -0.281 3.156 1.00 77.25 92 ASP A O 1
ATOM 746 N N . ALA A 1 93 ? 13.386 -2.226 2.934 1.00 91.38 93 ALA A N 1
ATOM 747 C CA . ALA A 1 93 ? 13.293 -2.166 1.489 1.00 91.38 93 ALA A CA 1
ATOM 748 C C . ALA A 1 93 ? 11.995 -1.459 1.073 1.00 91.38 93 ALA A C 1
ATOM 750 O O . ALA A 1 93 ? 10.930 -1.653 1.663 1.00 91.38 93 ALA A O 1
ATOM 751 N N . TRP A 1 94 ? 12.086 -0.656 0.009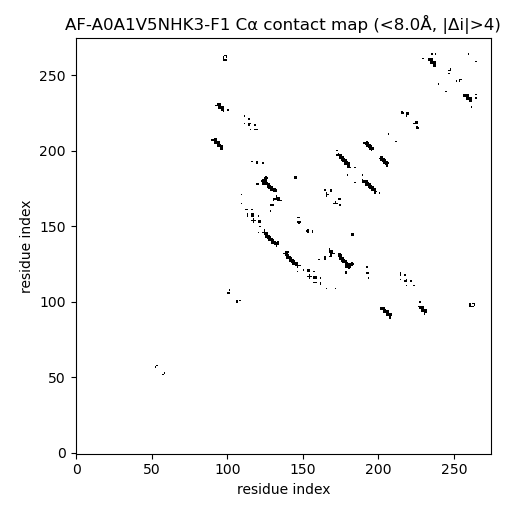 1.00 94.75 94 TRP A N 1
ATOM 752 C CA . TRP A 1 94 ? 10.925 -0.033 -0.625 1.00 94.75 94 TRP A CA 1
ATOM 753 C C . TRP A 1 94 ? 10.321 -1.003 -1.640 1.00 94.75 94 TRP A C 1
ATOM 755 O O . TRP A 1 94 ? 10.992 -1.398 -2.602 1.00 94.75 94 TRP A O 1
ATOM 765 N N . TYR A 1 95 ? 9.043 -1.339 -1.470 1.00 96.56 95 TYR A N 1
ATOM 766 C CA . TYR A 1 95 ? 8.264 -2.091 -2.450 1.00 96.56 95 TYR A CA 1
ATOM 767 C C . TYR A 1 95 ? 7.111 -1.263 -3.003 1.00 96.56 95 TYR A C 1
ATOM 769 O O . TYR A 1 95 ? 6.515 -0.445 -2.305 1.00 96.56 95 TYR A O 1
ATOM 777 N N . GLU A 1 96 ? 6.781 -1.513 -4.260 1.00 95.44 96 GLU A N 1
ATOM 778 C CA . GLU A 1 96 ? 5.739 -0.799 -4.985 1.00 95.44 96 GLU A CA 1
ATOM 779 C C . GLU A 1 96 ? 4.738 -1.755 -5.582 1.00 95.44 96 GLU A C 1
ATOM 781 O O . GLU A 1 96 ? 5.084 -2.873 -5.968 1.00 95.44 96 GLU A O 1
ATOM 786 N N . PHE A 1 97 ? 3.498 -1.296 -5.669 1.00 95.75 97 PHE A N 1
ATOM 787 C CA . PHE A 1 97 ? 2.433 -2.096 -6.236 1.00 95.75 97 PHE A CA 1
ATOM 788 C C . PHE A 1 97 ? 2.608 -2.325 -7.736 1.00 95.75 97 PHE A C 1
ATOM 790 O O . PHE A 1 97 ? 2.943 -1.428 -8.516 1.00 95.75 97 PHE A O 1
ATOM 797 N N . GLU A 1 98 ? 2.331 -3.556 -8.139 1.00 94.88 98 GLU A N 1
ATOM 798 C CA . GLU A 1 98 ? 2.319 -4.014 -9.513 1.00 94.88 98 GLU A CA 1
ATOM 799 C C . GLU A 1 98 ? 1.054 -3.501 -10.220 1.00 94.88 98 GLU A C 1
ATOM 801 O O . GLU A 1 98 ? 0.007 -4.150 -10.264 1.00 94.88 98 GLU A O 1
ATOM 806 N N . ARG A 1 99 ? 1.155 -2.282 -10.764 1.00 91.62 99 ARG A N 1
ATOM 807 C CA . ARG A 1 99 ? 0.055 -1.555 -11.415 1.00 91.62 99 ARG A CA 1
ATOM 808 C C . ARG A 1 99 ? -0.630 -2.324 -12.537 1.00 91.62 99 ARG A C 1
ATOM 810 O O . ARG A 1 99 ? -1.800 -2.044 -12.798 1.00 91.62 99 ARG A O 1
ATOM 817 N N . PHE A 1 100 ? 0.037 -3.303 -13.150 1.00 91.44 100 PHE A N 1
ATOM 818 C CA . PHE A 1 100 ? -0.583 -4.206 -14.117 1.00 91.44 100 PHE A CA 1
ATOM 819 C C . PHE A 1 100 ? -1.898 -4.805 -13.591 1.00 91.44 100 PHE A C 1
ATOM 821 O O . PHE A 1 100 ? -2.855 -4.964 -14.348 1.00 91.44 100 PHE A O 1
ATOM 828 N N . TYR A 1 101 ? -1.990 -5.080 -12.285 1.00 92.75 101 TYR A N 1
ATOM 829 C CA . TYR A 1 101 ? -3.193 -5.641 -11.672 1.00 92.75 101 TYR A CA 1
ATOM 830 C C . TYR A 1 101 ? -4.400 -4.699 -11.681 1.00 92.75 101 TYR A C 1
ATOM 832 O O . TYR A 1 101 ? -5.524 -5.187 -11.740 1.00 92.75 101 TYR A O 1
ATOM 840 N N . TYR A 1 102 ? -4.213 -3.375 -11.725 1.00 88.50 102 TYR A N 1
ATOM 841 C CA . TYR A 1 102 ? -5.337 -2.441 -11.881 1.00 88.50 102 TYR A CA 1
ATOM 842 C C . TYR A 1 102 ? -6.068 -2.596 -13.216 1.00 88.50 102 TYR A C 1
ATOM 844 O O . TYR A 1 102 ? -7.239 -2.243 -13.320 1.00 88.50 102 TYR A O 1
ATOM 852 N N . GLN A 1 103 ? -5.379 -3.097 -14.242 1.00 87.69 103 GLN A N 1
ATOM 853 C CA . GLN A 1 103 ? -5.934 -3.275 -15.583 1.00 87.69 103 GLN A CA 1
ATOM 854 C C . GLN A 1 103 ? -6.617 -4.643 -15.752 1.00 87.69 103 GLN A C 1
ATOM 856 O O . GLN A 1 103 ? -7.305 -4.874 -16.746 1.00 87.69 103 GLN A O 1
ATOM 861 N N . GLN A 1 104 ? -6.437 -5.558 -14.796 1.00 89.50 104 GLN A N 1
ATOM 862 C CA . GLN A 1 104 ? -7.011 -6.900 -14.835 1.00 89.50 104 GLN A CA 1
ATOM 863 C C . GLN A 1 104 ? -8.461 -6.878 -14.339 1.00 89.50 104 GLN A C 1
ATOM 865 O O . GLN A 1 104 ? -8.724 -6.497 -13.202 1.00 89.50 104 GLN A O 1
ATOM 870 N N . GLN A 1 105 ? -9.404 -7.358 -15.156 1.00 83.81 105 GLN A N 1
ATOM 871 C CA . GLN A 1 105 ? -10.835 -7.371 -14.802 1.00 83.81 105 GLN A CA 1
ATOM 872 C C . GLN A 1 105 ? -11.154 -8.207 -13.551 1.00 83.81 105 GLN A C 1
ATOM 874 O O . GLN A 1 105 ? -12.109 -7.910 -12.843 1.00 83.81 105 GLN A O 1
ATOM 879 N N . ASN A 1 106 ? -10.346 -9.231 -13.267 1.00 89.94 106 ASN A N 1
ATOM 880 C CA . ASN A 1 106 ? -10.591 -10.183 -12.180 1.00 89.94 106 ASN A CA 1
ATOM 881 C C . ASN A 1 106 ? -9.808 -9.865 -10.895 1.00 89.94 106 ASN A C 1
ATOM 883 O O . ASN A 1 106 ? -9.780 -10.687 -9.980 1.00 89.94 106 ASN A O 1
ATOM 887 N N . PHE A 1 107 ? -9.129 -8.717 -10.813 1.00 93.69 107 PHE A N 1
ATOM 888 C CA . PHE A 1 107 ? -8.353 -8.369 -9.628 1.00 93.69 107 PHE A CA 1
ATOM 889 C C . PHE A 1 107 ? -9.228 -7.719 -8.546 1.00 93.69 107 PHE A C 1
ATOM 891 O O . PHE A 1 107 ? -9.786 -6.638 -8.738 1.00 93.69 107 PHE A O 1
ATOM 898 N N . SER A 1 108 ? -9.312 -8.357 -7.374 1.00 94.56 108 SER A N 1
ATOM 899 C CA . SER A 1 108 ? -10.030 -7.805 -6.221 1.00 94.56 108 SER A CA 1
ATOM 900 C C . SER A 1 108 ? -9.157 -6.814 -5.447 1.00 94.56 108 SER A C 1
ATOM 902 O O . SER A 1 108 ? -8.401 -7.177 -4.543 1.00 94.56 108 SER A O 1
ATOM 904 N N . PHE A 1 109 ? -9.279 -5.531 -5.796 1.00 93.94 109 PHE A N 1
ATOM 905 C CA . PHE A 1 109 ? -8.577 -4.436 -5.118 1.00 93.94 109 PHE A CA 1
ATOM 906 C C . PHE A 1 109 ? -8.870 -4.393 -3.611 1.00 93.94 109 PHE A C 1
ATOM 908 O O . PHE A 1 109 ? -7.967 -4.167 -2.807 1.00 93.94 109 PHE A O 1
ATOM 915 N N . ILE A 1 110 ? -10.128 -4.622 -3.219 1.00 95.25 110 ILE A N 1
ATOM 916 C CA . ILE A 1 110 ? -10.553 -4.530 -1.817 1.00 95.25 110 ILE A CA 1
ATOM 917 C C . ILE A 1 110 ? -9.961 -5.666 -0.992 1.00 95.25 110 ILE A C 1
ATOM 919 O O . ILE A 1 110 ? -9.470 -5.408 0.103 1.00 95.25 110 ILE A O 1
ATOM 923 N N . ASP A 1 111 ? -9.927 -6.888 -1.525 1.00 97.00 111 ASP A N 1
ATOM 924 C CA . ASP A 1 111 ? -9.319 -8.019 -0.819 1.00 97.00 111 ASP A CA 1
ATOM 925 C C . ASP A 1 111 ? -7.808 -7.825 -0.682 1.00 97.00 111 ASP A C 1
ATOM 927 O O . ASP A 1 111 ? -7.251 -8.033 0.398 1.00 97.00 111 ASP A O 1
ATOM 931 N N . ALA A 1 112 ? -7.142 -7.334 -1.734 1.00 97.38 112 ALA A N 1
ATOM 932 C CA . ALA A 1 112 ? -5.725 -6.990 -1.669 1.00 97.38 112 ALA A CA 1
ATOM 933 C C . ALA A 1 112 ? -5.440 -5.915 -0.611 1.00 97.38 112 ALA A C 1
ATOM 935 O O . ALA A 1 112 ? -4.488 -6.045 0.163 1.00 97.38 112 ALA A O 1
ATOM 936 N N . LEU A 1 113 ? -6.286 -4.884 -0.530 1.00 97.25 113 LEU A N 1
ATOM 937 C CA . LEU A 1 113 ? -6.164 -3.814 0.459 1.00 97.25 113 LEU A CA 1
ATOM 938 C C . LEU A 1 113 ? -6.386 -4.346 1.868 1.00 97.25 113 LEU A C 1
ATOM 940 O O . LEU A 1 113 ? -5.616 -4.033 2.771 1.00 97.25 113 LEU A O 1
ATOM 944 N N . MET A 1 114 ? -7.415 -5.172 2.038 1.00 98.00 114 MET A N 1
ATOM 945 C CA . MET A 1 114 ? -7.795 -5.769 3.308 1.00 98.00 114 MET A CA 1
ATOM 946 C C . MET A 1 114 ? -6.669 -6.634 3.872 1.00 98.00 114 MET A C 1
ATOM 948 O O . MET A 1 114 ? -6.234 -6.422 5.003 1.00 98.00 114 MET A O 1
ATOM 952 N N . VAL A 1 115 ? -6.157 -7.578 3.078 1.00 98.38 115 VAL A N 1
ATOM 953 C CA . VAL A 1 115 ? -5.074 -8.475 3.506 1.00 98.38 115 VAL A CA 1
ATOM 954 C C . VAL A 1 115 ? -3.806 -7.675 3.804 1.00 98.38 115 VAL A C 1
ATOM 956 O O . VAL A 1 115 ? -3.187 -7.878 4.847 1.00 98.38 115 VAL A O 1
ATOM 959 N N . THR A 1 116 ? -3.460 -6.711 2.946 1.00 98.31 116 THR A N 1
ATOM 960 C CA . THR A 1 116 ? -2.271 -5.866 3.142 1.00 98.31 116 THR A CA 1
ATOM 961 C C . THR A 1 116 ? -2.373 -5.028 4.411 1.00 98.31 116 THR A C 1
ATOM 963 O O . THR A 1 116 ? -1.456 -5.040 5.228 1.00 98.31 116 THR A O 1
ATOM 966 N N . ALA A 1 117 ? -3.502 -4.351 4.626 1.00 98.12 117 ALA A N 1
ATOM 967 C CA . ALA A 1 117 ? -3.728 -3.535 5.812 1.00 98.12 117 ALA A CA 1
ATOM 968 C C . ALA A 1 117 ? -3.685 -4.369 7.100 1.00 98.12 117 ALA A C 1
ATOM 970 O O . ALA A 1 117 ? -3.039 -3.965 8.065 1.00 98.12 117 ALA A O 1
ATOM 971 N N . LYS A 1 118 ? -4.329 -5.545 7.117 1.00 98.12 118 LYS A N 1
ATOM 972 C CA . LYS A 1 118 ? -4.351 -6.441 8.286 1.00 98.12 118 LYS A CA 1
ATOM 973 C C . LYS A 1 118 ? -2.966 -6.945 8.669 1.00 98.12 118 LYS A C 1
ATOM 975 O O . LYS A 1 118 ? -2.660 -7.038 9.857 1.00 98.12 118 LYS A O 1
ATOM 980 N N . GLU A 1 119 ? -2.144 -7.297 7.688 1.00 98.00 119 GLU A N 1
ATOM 981 C CA . GLU A 1 119 ? -0.786 -7.773 7.949 1.00 98.00 119 GLU A CA 1
ATOM 982 C C . GLU A 1 119 ? 0.139 -6.627 8.362 1.00 98.00 119 GLU A C 1
ATOM 984 O O . GLU A 1 119 ? 0.789 -6.721 9.401 1.00 98.00 119 GLU A O 1
ATOM 989 N N . VAL A 1 120 ? 0.133 -5.501 7.641 1.00 97.69 120 VAL A N 1
ATOM 990 C CA . VAL A 1 120 ? 0.990 -4.349 7.974 1.00 97.69 120 VAL A CA 1
ATOM 991 C C . VAL A 1 120 ? 0.642 -3.745 9.338 1.00 97.69 120 VAL A C 1
ATOM 993 O O . VAL A 1 120 ? 1.534 -3.342 10.092 1.00 97.69 120 VAL A O 1
ATOM 996 N N . ALA A 1 121 ? -0.636 -3.754 9.724 1.00 97.75 121 ALA A N 1
ATOM 997 C CA . ALA A 1 121 ? -1.069 -3.298 11.042 1.00 97.75 121 ALA A CA 1
ATOM 998 C C . ALA A 1 121 ? -0.452 -4.100 12.202 1.00 97.75 121 ALA A C 1
ATOM 1000 O O . ALA A 1 121 ? -0.376 -3.586 13.316 1.00 97.75 121 ALA A O 1
ATOM 1001 N N . ARG A 1 122 ? 0.041 -5.330 11.981 1.00 97.06 122 ARG A N 1
ATOM 1002 C CA . ARG A 1 122 ? 0.750 -6.100 13.021 1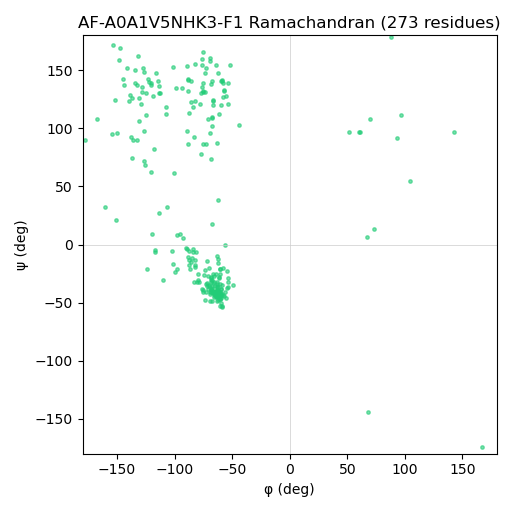.00 97.06 122 ARG A CA 1
ATOM 1003 C C . ARG A 1 122 ? 2.036 -5.424 13.472 1.00 97.06 122 ARG A C 1
ATOM 1005 O O . ARG A 1 122 ? 2.402 -5.560 14.639 1.00 97.06 122 ARG A O 1
ATOM 1012 N N . TRP A 1 123 ? 2.693 -4.725 12.553 1.00 95.12 123 TRP A N 1
ATOM 1013 C CA . TRP A 1 123 ? 3.989 -4.081 12.752 1.00 95.12 123 TRP A CA 1
ATOM 1014 C C . TRP A 1 123 ? 3.862 -2.572 12.977 1.00 95.12 123 TRP A C 1
ATOM 1016 O O . TRP A 1 123 ? 4.848 -1.919 13.286 1.00 95.12 123 TRP A O 1
ATOM 1026 N N . SER A 1 124 ? 2.654 -2.026 12.855 1.00 95.44 124 SER A N 1
ATOM 1027 C CA . SER A 1 124 ? 2.380 -0.594 12.963 1.00 95.44 124 SER A CA 1
ATOM 1028 C C . SER A 1 124 ? 1.803 -0.234 14.334 1.00 95.44 124 SER A C 1
ATOM 1030 O O . SER A 1 124 ? 1.129 -1.049 14.968 1.00 95.44 124 SER A O 1
ATOM 1032 N N . ASN A 1 125 ? 2.010 1.004 14.783 1.00 95.12 125 ASN A N 1
ATOM 1033 C CA . ASN A 1 125 ? 1.421 1.525 16.024 1.00 95.12 125 ASN A CA 1
ATOM 1034 C C . ASN A 1 125 ? 0.462 2.701 15.817 1.00 95.12 125 ASN A C 1
ATOM 1036 O O . ASN A 1 125 ? -0.217 3.092 16.763 1.00 95.12 125 ASN A O 1
ATOM 1040 N N . GLY A 1 126 ? 0.343 3.230 14.601 1.00 96.19 126 GLY A N 1
ATOM 1041 C CA . GLY A 1 126 ? -0.628 4.270 14.289 1.00 96.19 126 GLY A CA 1
ATOM 1042 C C . GLY A 1 126 ? -1.036 4.285 12.829 1.00 96.19 126 GLY A C 1
ATOM 1043 O O . GLY A 1 126 ? -0.481 3.568 11.993 1.00 96.19 126 GLY A O 1
ATOM 1044 N N . PHE A 1 127 ? -2.040 5.102 12.534 1.00 97.38 127 PHE A N 1
ATOM 1045 C CA . PHE A 1 127 ? -2.621 5.205 11.204 1.00 97.38 127 PHE A CA 1
ATOM 1046 C C . PHE A 1 127 ? -3.135 6.616 10.906 1.00 97.38 127 PHE A C 1
ATOM 1048 O O . PHE A 1 127 ? -3.468 7.381 11.815 1.00 97.38 127 PHE A O 1
ATOM 1055 N N . ASP A 1 128 ? -3.263 6.919 9.618 1.00 97.12 128 ASP A N 1
ATOM 1056 C CA . ASP A 1 128 ? -4.003 8.064 9.088 1.00 97.12 128 ASP A CA 1
ATOM 1057 C C . ASP A 1 128 ? -4.816 7.619 7.871 1.00 97.12 128 ASP A C 1
ATOM 1059 O O . ASP A 1 128 ? -4.285 7.023 6.936 1.00 97.12 128 ASP A O 1
ATOM 1063 N N . ALA A 1 129 ? -6.116 7.880 7.893 1.00 97.56 129 ALA A N 1
ATOM 1064 C CA . ALA A 1 129 ? -7.049 7.497 6.850 1.00 97.56 129 ALA A CA 1
ATOM 1065 C C . ALA A 1 129 ? -7.913 8.693 6.460 1.00 97.56 129 ALA A C 1
ATOM 1067 O O . ALA A 1 129 ? -8.579 9.289 7.309 1.00 97.56 129 ALA A O 1
ATOM 1068 N N . VAL A 1 130 ? -7.942 9.019 5.171 1.00 97.12 130 VAL A N 1
ATOM 1069 C CA . VAL A 1 130 ? -8.658 10.173 4.619 1.00 97.12 130 VAL A CA 1
ATOM 1070 C C . VAL A 1 130 ? -9.551 9.720 3.471 1.00 97.12 130 VAL A C 1
ATOM 1072 O O . VAL A 1 130 ? -9.095 9.039 2.562 1.00 97.12 130 VAL A O 1
ATOM 1075 N N . ILE A 1 131 ? -10.812 10.134 3.469 1.00 96.19 131 ILE A N 1
ATOM 1076 C CA . ILE A 1 131 ? -11.746 9.950 2.357 1.00 96.19 131 ILE A CA 1
ATOM 1077 C C . ILE A 1 131 ? -11.945 11.317 1.714 1.00 96.19 131 ILE A C 1
ATOM 1079 O O . ILE A 1 131 ? -12.506 12.218 2.339 1.00 96.19 131 ILE A O 1
ATOM 1083 N N . ALA A 1 132 ? -11.457 11.471 0.484 1.00 91.06 132 ALA A N 1
ATOM 1084 C CA . ALA A 1 132 ? -11.517 12.741 -0.236 1.00 91.06 132 ALA A CA 1
ATOM 1085 C C . ALA A 1 132 ? -12.895 12.994 -0.872 1.00 91.06 132 ALA A C 1
ATOM 1087 O O . ALA A 1 132 ? -13.303 14.146 -0.974 1.00 91.06 132 ALA A O 1
ATOM 1088 N N . ASP A 1 133 ? -13.603 11.931 -1.268 1.00 91.88 133 ASP A N 1
ATOM 1089 C CA . ASP A 1 133 ? -14.928 12.003 -1.900 1.00 91.88 133 ASP A CA 1
ATOM 1090 C C . ASP A 1 133 ? -15.896 11.001 -1.243 1.00 91.88 133 ASP A C 1
ATOM 1092 O O . ASP A 1 133 ? -15.939 9.825 -1.629 1.00 91.88 133 ASP A O 1
ATOM 1096 N N . PRO A 1 134 ? -16.627 11.405 -0.189 1.00 92.88 134 PRO A N 1
ATOM 1097 C CA . PRO A 1 134 ? -17.565 10.523 0.489 1.00 92.88 134 PRO A CA 1
ATOM 1098 C C . PRO A 1 134 ? -18.873 10.311 -0.302 1.00 92.88 134 PRO A C 1
ATOM 1100 O O . PRO A 1 134 ? -19.331 11.158 -1.072 1.00 92.88 134 PRO A O 1
ATOM 1103 N N . VAL A 1 135 ? -19.534 9.172 -0.067 1.00 91.69 135 VAL A N 1
ATOM 1104 C CA . VAL A 1 135 ? -20.876 8.859 -0.604 1.00 91.69 135 VAL A CA 1
ATOM 1105 C C . VAL A 1 135 ? -21.911 9.866 -0.099 1.00 91.69 135 VAL A C 1
ATOM 1107 O O . VAL A 1 135 ? -22.791 10.291 -0.844 1.00 91.69 135 VAL A O 1
ATOM 1110 N N . SER A 1 136 ? -21.813 10.240 1.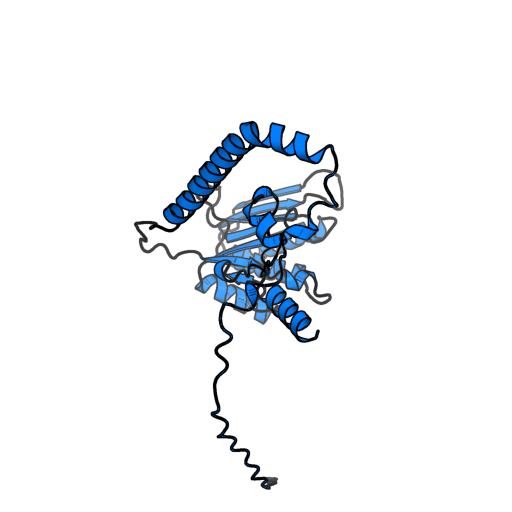178 1.00 88.06 136 SER A N 1
ATOM 1111 C CA . SER A 1 136 ? -22.736 11.156 1.846 1.00 88.06 136 SER A CA 1
ATOM 1112 C C . SER A 1 136 ? -21.999 12.394 2.343 1.00 88.06 136 SER A C 1
ATOM 1114 O O . SER A 1 136 ? -21.045 12.266 3.111 1.00 88.06 136 SER A O 1
ATOM 1116 N N . GLY A 1 137 ? -22.503 13.573 1.981 1.00 84.00 137 GLY A N 1
ATOM 1117 C CA . GLY A 1 137 ? -21.892 14.856 2.325 1.00 84.00 137 GLY A CA 1
ATOM 1118 C C . GLY A 1 137 ? -20.848 15.308 1.305 1.00 84.00 137 GLY A C 1
ATOM 1119 O O . GLY A 1 137 ? -20.592 14.636 0.310 1.00 84.00 137 GLY A O 1
ATOM 1120 N N . THR A 1 138 ? -20.284 16.487 1.545 1.00 75.88 138 THR A N 1
ATOM 1121 C CA . THR A 1 138 ? -19.260 17.109 0.687 1.00 75.88 138 THR A CA 1
ATOM 1122 C C . THR A 1 138 ? -17.928 17.301 1.405 1.00 75.88 138 THR A C 1
ATOM 1124 O O . THR A 1 138 ? -16.965 17.756 0.798 1.00 75.88 138 THR A O 1
ATOM 1127 N N . GLU A 1 139 ? -17.867 16.998 2.701 1.00 89.62 139 GLU A N 1
ATOM 1128 C CA . GLU A 1 139 ? -16.683 17.241 3.517 1.00 89.62 139 GLU A CA 1
ATOM 1129 C C . GLU A 1 139 ? -15.782 16.011 3.573 1.00 89.62 139 GLU A C 1
ATOM 1131 O O . GLU A 1 139 ? -16.230 14.889 3.807 1.00 89.62 139 GLU A O 1
ATOM 1136 N N . MET A 1 140 ? -14.485 16.250 3.395 1.00 91.88 140 MET A N 1
ATOM 1137 C CA . MET A 1 140 ? -13.443 15.247 3.565 1.00 91.88 140 MET A CA 1
ATOM 1138 C C . MET A 1 140 ? -13.532 14.616 4.961 1.00 91.88 140 MET A C 1
ATOM 1140 O O . MET A 1 140 ? -13.510 15.317 5.973 1.00 91.88 140 MET A O 1
ATOM 1144 N N . MET A 1 141 ? -13.574 13.285 5.027 1.00 95.62 141 MET A N 1
ATOM 1145 C CA . MET A 1 141 ? -13.598 12.558 6.299 1.00 95.62 141 MET A CA 1
ATOM 1146 C C . MET A 1 141 ? -12.193 12.070 6.644 1.00 95.62 141 MET A C 1
ATOM 1148 O O . MET A 1 141 ? -11.522 11.497 5.791 1.00 95.62 141 MET A O 1
ATOM 1152 N N . ARG A 1 142 ? -11.751 12.232 7.895 1.00 97.00 142 ARG A N 1
ATOM 1153 C CA . ARG A 1 142 ? -10.437 11.756 8.355 1.00 97.00 142 ARG A CA 1
ATOM 1154 C C . ARG A 1 142 ? -10.547 10.997 9.673 1.00 97.00 142 ARG A C 1
ATOM 1156 O O . ARG A 1 142 ? -11.238 11.439 10.586 1.00 97.00 142 ARG A O 1
ATOM 1163 N N . LYS A 1 143 ? -9.834 9.879 9.781 1.00 97.50 143 LYS A N 1
ATOM 1164 C CA . LYS A 1 143 ? -9.563 9.170 11.036 1.00 97.50 143 LYS A CA 1
ATOM 1165 C C . LYS A 1 143 ? -8.059 9.018 11.182 1.00 97.50 143 LYS A C 1
ATOM 1167 O O . LYS A 1 143 ? -7.404 8.559 10.258 1.00 97.50 143 LYS A O 1
ATOM 1172 N N . ARG A 1 144 ? -7.527 9.379 12.344 1.00 97.44 144 ARG A N 1
ATOM 1173 C CA . ARG A 1 144 ? -6.102 9.277 12.656 1.00 97.44 144 ARG A CA 1
ATOM 1174 C C . ARG A 1 144 ? -5.944 8.927 14.127 1.00 97.44 144 ARG A C 1
ATOM 1176 O O . ARG A 1 144 ? -6.709 9.439 14.944 1.00 97.44 144 ARG A O 1
ATOM 1183 N N . GLY A 1 145 ? -4.970 8.094 14.463 1.00 96.88 145 GLY A N 1
ATOM 1184 C CA . GLY A 1 145 ? -4.695 7.747 15.852 1.00 96.88 145 GLY A CA 1
ATOM 1185 C C . GLY A 1 145 ? -3.766 6.553 16.009 1.00 96.88 145 GLY A C 1
ATOM 1186 O O . GLY A 1 145 ? -3.238 6.019 15.034 1.00 96.88 145 GLY A O 1
ATOM 1187 N N . GLU A 1 146 ? -3.589 6.142 17.259 1.00 97.31 146 GLU A N 1
ATOM 1188 C CA . GLU A 1 146 ? -2.872 4.920 17.612 1.00 97.31 146 GLU A CA 1
ATOM 1189 C C . GLU A 1 146 ? -3.709 3.678 17.285 1.00 97.31 146 GLU A C 1
ATOM 1191 O O . GLU A 1 146 ? -4.941 3.683 17.376 1.00 97.31 146 GLU A O 1
ATOM 1196 N N . LEU A 1 147 ? -3.025 2.597 16.918 1.00 97.56 147 LEU A N 1
ATOM 1197 C CA . LEU A 1 147 ? -3.615 1.268 16.823 1.00 97.56 147 LEU A CA 1
ATOM 1198 C C . LEU A 1 147 ? -3.652 0.602 18.212 1.00 97.56 147 LEU A C 1
ATOM 1200 O O . LEU A 1 147 ? -2.829 0.922 19.073 1.00 97.56 147 LEU A O 1
ATOM 1204 N N . PRO A 1 148 ? -4.564 -0.361 18.445 1.00 98.00 148 PRO A N 1
ATOM 1205 C CA . PRO A 1 148 ? -4.569 -1.159 19.671 1.00 98.00 148 PRO A CA 1
ATOM 1206 C C . PRO A 1 148 ? -3.205 -1.796 19.988 1.00 98.00 148 PRO A C 1
ATOM 1208 O O . PRO A 1 148 ? -2.392 -2.068 19.107 1.00 98.00 148 PRO A O 1
ATOM 1211 N N . LYS A 1 149 ? -2.924 -2.083 21.262 1.00 96.06 149 LYS A N 1
ATOM 1212 C CA . LYS A 1 149 ? -1.648 -2.726 21.640 1.00 96.06 149 LYS A CA 1
ATOM 1213 C C . LYS A 1 149 ? -1.649 -4.230 21.374 1.00 96.06 149 LYS A C 1
ATOM 1215 O O . LYS A 1 149 ? -0.598 -4.795 21.076 1.00 96.06 149 LYS A O 1
ATOM 1220 N N . ASN A 1 150 ? -2.812 -4.868 21.492 1.00 97.62 150 ASN A N 1
ATOM 1221 C CA . ASN A 1 150 ? -2.981 -6.290 21.227 1.00 97.62 150 ASN A CA 1
ATOM 1222 C C . ASN A 1 150 ? -2.979 -6.554 19.714 1.00 97.62 150 ASN A C 1
ATOM 1224 O O . ASN A 1 150 ? -3.684 -5.884 18.967 1.00 97.62 150 ASN A O 1
ATOM 1228 N N . GLU A 1 151 ? -2.210 -7.546 19.266 1.00 95.75 151 GLU A N 1
ATOM 1229 C CA . GLU A 1 151 ? -2.065 -7.856 17.841 1.00 95.75 151 GLU A CA 1
ATOM 1230 C C . GLU A 1 151 ? -3.395 -8.222 17.167 1.00 95.75 151 GLU A C 1
ATOM 1232 O O . GLU A 1 151 ? -3.701 -7.679 16.110 1.00 95.75 151 GLU A O 1
ATOM 1237 N N . SER A 1 152 ? -4.211 -9.081 17.785 1.00 96.50 152 SER A N 1
ATOM 1238 C CA . SER A 1 152 ? -5.507 -9.486 17.225 1.00 96.50 152 SER A CA 1
ATOM 1239 C C . SER A 1 152 ? -6.446 -8.287 17.087 1.00 96.50 152 SER A C 1
ATOM 1241 O O . SER A 1 152 ? -7.088 -8.114 16.052 1.00 96.50 152 SER A O 1
ATOM 1243 N N . GLU A 1 153 ? -6.480 -7.420 18.102 1.00 97.94 153 GLU A N 1
ATOM 1244 C CA . GLU A 1 153 ? -7.271 -6.186 18.062 1.00 97.94 153 GLU A CA 1
ATOM 1245 C C . GLU A 1 153 ? -6.758 -5.213 16.991 1.00 97.94 153 GLU A C 1
ATOM 1247 O O . GLU A 1 153 ? -7.568 -4.550 16.343 1.00 97.94 153 GLU A O 1
ATOM 1252 N N . ARG A 1 154 ? -5.437 -5.137 16.745 1.00 97.44 154 ARG A N 1
ATOM 1253 C CA . ARG A 1 154 ? -4.880 -4.326 15.643 1.00 97.44 154 ARG A CA 1
ATOM 1254 C C . ARG A 1 154 ? -5.391 -4.786 14.293 1.00 97.44 154 ARG A C 1
ATOM 1256 O O . ARG A 1 154 ? -5.802 -3.952 13.489 1.00 97.44 154 ARG A O 1
ATOM 1263 N N . GLN A 1 155 ? -5.366 -6.091 14.042 1.00 97.31 155 GLN A N 1
ATOM 1264 C CA . GLN A 1 155 ? -5.820 -6.640 12.767 1.00 97.31 155 GLN A CA 1
ATOM 1265 C C . GLN A 1 155 ? -7.318 -6.412 12.564 1.00 97.31 155 GLN A C 1
ATOM 1267 O O . GLN A 1 155 ? -7.732 -5.983 11.489 1.00 97.31 155 GLN A O 1
ATOM 1272 N N . GLU A 1 156 ? -8.124 -6.631 13.606 1.00 98.12 156 GLU A N 1
ATOM 1273 C CA . GLU A 1 156 ? -9.561 -6.356 13.567 1.00 98.12 156 GLU A CA 1
ATOM 1274 C C . GLU A 1 156 ? -9.841 -4.861 13.337 1.00 98.12 156 GLU A C 1
ATOM 1276 O O . GLU A 1 156 ? -10.730 -4.492 12.568 1.00 98.12 156 GLU A O 1
ATOM 1281 N N . TYR A 1 157 ? -9.064 -3.976 13.968 1.00 98.31 157 TYR A N 1
ATOM 1282 C CA . TYR A 1 157 ? -9.189 -2.536 13.766 1.00 98.31 157 TYR A CA 1
ATOM 1283 C C . TYR A 1 157 ? -8.822 -2.124 12.336 1.00 98.31 157 TYR A C 1
ATOM 1285 O O . TYR A 1 157 ? -9.541 -1.331 11.729 1.00 98.31 157 TYR A O 1
ATOM 1293 N N . ALA A 1 158 ? -7.741 -2.674 11.776 1.00 98.19 158 ALA A N 1
ATOM 1294 C CA . ALA A 1 158 ? -7.336 -2.425 10.394 1.00 98.19 158 ALA A CA 1
ATOM 1295 C C . ALA A 1 158 ? -8.412 -2.877 9.397 1.00 98.19 158 ALA A C 1
ATOM 1297 O O . ALA A 1 158 ? -8.737 -2.144 8.464 1.00 98.19 158 ALA A O 1
ATOM 1298 N N . GLU A 1 159 ? -9.036 -4.030 9.640 1.00 98.00 159 GLU A N 1
ATOM 1299 C CA . GLU A 1 159 ? -10.163 -4.519 8.846 1.00 98.00 159 GLU A CA 1
ATOM 1300 C C . GLU A 1 159 ? -11.372 -3.579 8.918 1.00 98.00 159 GLU A C 1
ATOM 1302 O O . GLU A 1 159 ? -11.900 -3.155 7.886 1.00 98.00 159 GLU A O 1
ATOM 1307 N N . LYS A 1 160 ? -11.759 -3.155 10.127 1.00 98.25 160 LYS A N 1
ATOM 1308 C CA . LYS A 1 160 ? -12.816 -2.149 10.326 1.00 98.25 160 LYS A CA 1
ATOM 1309 C C . LYS A 1 160 ? -12.487 -0.824 9.642 1.00 98.25 160 LYS A C 1
ATOM 1311 O O . LYS A 1 160 ? -13.398 -0.146 9.165 1.00 98.25 160 LYS A O 1
ATOM 1316 N N . LEU A 1 161 ? -11.214 -0.437 9.601 1.00 97.94 161 LEU A N 1
ATOM 1317 C CA . LEU A 1 161 ? -10.761 0.789 8.955 1.00 97.94 161 LEU A CA 1
ATOM 1318 C C . LEU A 1 161 ? -10.906 0.697 7.433 1.00 97.94 161 LEU A C 1
ATOM 1320 O O . LEU A 1 161 ? -11.511 1.588 6.841 1.00 97.94 161 LEU A O 1
ATOM 1324 N N . VAL A 1 162 ? -10.436 -0.390 6.814 1.00 97.75 162 VAL A N 1
ATOM 1325 C CA . VAL A 1 162 ? -10.617 -0.640 5.374 1.00 97.75 162 VAL A CA 1
ATOM 1326 C C . VAL A 1 162 ? -12.101 -0.720 5.021 1.00 97.75 162 VAL A C 1
ATOM 1328 O O . VAL A 1 162 ? -12.544 -0.080 4.067 1.00 97.75 162 VAL A O 1
ATOM 1331 N N . TRP A 1 163 ? -12.903 -1.426 5.819 1.00 97.12 163 TRP A N 1
ATOM 1332 C CA . TRP A 1 163 ? -14.351 -1.498 5.622 1.00 97.12 163 TRP A CA 1
ATOM 1333 C C . TRP A 1 163 ? -15.014 -0.119 5.743 1.00 97.12 163 TRP A C 1
ATOM 1335 O O . TRP A 1 163 ? -15.856 0.249 4.927 1.00 97.12 163 TRP A O 1
ATOM 1345 N N . TRP A 1 164 ? -14.614 0.693 6.725 1.00 96.94 164 TRP A N 1
ATOM 1346 C CA . TRP A 1 164 ? -15.112 2.061 6.867 1.00 96.94 164 TRP A CA 1
ATOM 1347 C C . TRP A 1 164 ? -14.777 2.920 5.643 1.00 96.94 164 TRP A C 1
ATOM 1349 O O . TRP A 1 164 ? -15.669 3.588 5.127 1.00 96.94 164 TRP A O 1
ATOM 1359 N N . ILE A 1 165 ? -13.530 2.880 5.165 1.00 96.12 165 ILE A N 1
ATOM 1360 C CA . ILE A 1 165 ? -13.081 3.632 3.986 1.00 96.12 165 ILE A CA 1
ATOM 1361 C C . ILE A 1 165 ? -13.903 3.243 2.759 1.00 96.12 165 ILE A C 1
ATOM 1363 O O . ILE A 1 165 ? -14.492 4.097 2.103 1.00 96.12 165 ILE A O 1
ATOM 1367 N N . THR A 1 166 ? -13.964 1.947 2.469 1.00 94.62 166 THR A N 1
ATOM 1368 C CA . THR A 1 166 ? -14.522 1.418 1.219 1.00 94.62 166 THR A CA 1
ATOM 1369 C C . THR A 1 166 ? -16.040 1.558 1.134 1.00 94.62 166 THR A C 1
ATOM 1371 O O . THR A 1 166 ? -16.566 1.727 0.041 1.00 94.62 166 THR A O 1
ATOM 1374 N N . ASN A 1 167 ? -16.747 1.584 2.270 1.00 94.81 167 ASN A N 1
ATOM 1375 C CA . ASN A 1 167 ? -18.191 1.842 2.301 1.00 94.81 167 ASN A CA 1
ATOM 1376 C C . ASN A 1 167 ? -18.563 3.327 2.352 1.00 94.81 167 ASN A C 1
ATOM 1378 O O . ASN A 1 167 ? -19.711 3.685 2.087 1.00 94.81 167 ASN A O 1
ATOM 1382 N N . LYS A 1 168 ? -17.642 4.196 2.781 1.00 95.12 168 LYS A N 1
ATOM 1383 C CA . LYS A 1 168 ? -17.904 5.636 2.898 1.00 95.12 168 LYS A CA 1
ATOM 1384 C C . LYS A 1 168 ? -17.366 6.433 1.722 1.00 95.12 168 LYS A C 1
ATOM 1386 O O . LYS A 1 168 ? -17.905 7.506 1.479 1.00 95.12 168 LYS A O 1
ATOM 1391 N N . ALA A 1 169 ? -16.367 5.938 0.997 1.00 93.69 169 ALA A N 1
ATOM 1392 C CA . ALA A 1 169 ? -15.882 6.547 -0.233 1.00 93.69 169 ALA A CA 1
ATOM 1393 C C . ALA A 1 169 ? -16.846 6.275 -1.395 1.00 93.69 169 ALA A C 1
ATOM 1395 O O . ALA A 1 169 ? -17.368 5.171 -1.538 1.00 93.69 169 ALA A O 1
ATOM 1396 N N . ARG A 1 170 ? -17.078 7.283 -2.239 1.00 93.00 170 ARG A N 1
ATOM 1397 C CA . ARG A 1 170 ? -17.921 7.156 -3.437 1.00 93.00 170 ARG A CA 1
ATOM 1398 C C . ARG A 1 170 ? -17.360 6.153 -4.436 1.00 93.00 170 ARG A C 1
ATOM 1400 O O . ARG A 1 170 ? -18.110 5.428 -5.082 1.00 93.00 170 ARG A O 1
ATOM 1407 N N . PHE A 1 171 ? -16.039 6.121 -4.538 1.00 89.94 171 PHE A N 1
ATOM 1408 C CA . PHE A 1 171 ? -15.298 5.175 -5.351 1.00 89.94 171 PHE A CA 1
ATOM 1409 C C . PHE A 1 171 ? -14.314 4.430 -4.463 1.00 89.94 171 PHE A C 1
ATOM 1411 O O . PHE A 1 171 ? -13.686 5.016 -3.579 1.00 89.94 171 PHE A O 1
ATOM 1418 N N . ALA A 1 172 ? -14.151 3.140 -4.740 1.00 85.81 172 ALA A N 1
ATOM 1419 C CA . ALA A 1 172 ? -13.388 2.223 -3.903 1.00 85.81 172 ALA A CA 1
ATOM 1420 C C . ALA A 1 172 ? -11.896 2.585 -3.768 1.00 85.81 172 ALA A C 1
ATOM 1422 O O . ALA A 1 172 ? -11.227 2.038 -2.905 1.00 85.81 172 ALA A O 1
ATOM 1423 N N . ASN A 1 173 ? -11.390 3.502 -4.597 1.00 84.94 173 ASN A N 1
ATOM 1424 C CA . ASN A 1 173 ? -9.999 3.940 -4.690 1.00 84.94 173 ASN A CA 1
ATOM 1425 C C . ASN A 1 173 ? -9.806 5.450 -4.405 1.00 84.94 173 ASN A C 1
ATOM 1427 O O . ASN A 1 173 ? -8.718 5.977 -4.603 1.00 84.94 173 ASN A O 1
ATOM 1431 N N . VAL A 1 174 ? -10.830 6.178 -3.940 1.00 91.31 174 VAL A N 1
ATOM 1432 C CA . VAL A 1 174 ? -10.733 7.633 -3.671 1.00 91.31 174 VAL A CA 1
ATOM 1433 C C . VAL A 1 174 ? -10.549 7.901 -2.174 1.00 91.31 174 VAL A C 1
ATOM 1435 O O . VAL A 1 174 ? -11.361 8.531 -1.495 1.00 91.31 174 VAL A O 1
ATOM 1438 N N . PHE A 1 175 ? -9.444 7.384 -1.644 1.00 94.69 175 PHE A N 1
ATOM 1439 C CA . PHE A 1 175 ? -9.031 7.556 -0.256 1.00 94.69 175 PHE A CA 1
ATOM 1440 C C . PHE A 1 175 ? -7.501 7.587 -0.105 1.00 94.69 175 PHE A C 1
ATOM 1442 O O . PHE A 1 175 ? -6.745 7.283 -1.025 1.00 94.69 175 PHE A O 1
ATOM 1449 N N . GLN A 1 176 ? -7.037 7.954 1.079 1.00 96.31 176 GLN A N 1
ATOM 1450 C CA . GLN A 1 176 ? -5.660 7.791 1.519 1.00 96.31 176 GLN A CA 1
ATOM 1451 C C . GLN A 1 176 ? -5.663 6.914 2.767 1.00 96.31 176 GLN A C 1
ATOM 1453 O O . GLN A 1 176 ? -6.5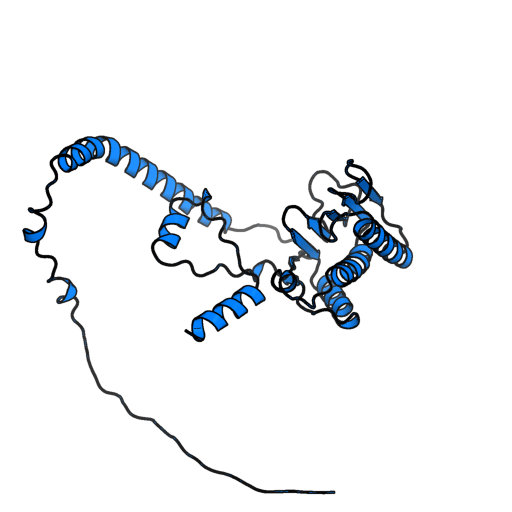19 7.089 3.634 1.00 96.31 176 GLN A O 1
ATOM 1458 N N . LEU A 1 177 ? -4.732 5.969 2.851 1.00 97.44 177 LEU A N 1
ATOM 1459 C CA . LEU A 1 177 ? -4.531 5.139 4.036 1.00 97.44 177 LEU A CA 1
ATOM 1460 C C . LEU A 1 177 ? -3.039 4.969 4.266 1.00 97.44 177 LEU A C 1
ATOM 1462 O O . LEU A 1 177 ? -2.338 4.467 3.393 1.00 97.44 177 LEU A O 1
ATOM 1466 N N . THR A 1 178 ? -2.582 5.347 5.448 1.00 96.94 178 THR A N 1
ATOM 1467 C CA . THR A 1 178 ? -1.187 5.238 5.853 1.00 96.94 178 THR A CA 1
ATOM 1468 C C . THR A 1 178 ? -1.098 4.520 7.191 1.00 96.94 178 THR A C 1
ATOM 1470 O O . THR A 1 178 ? -1.852 4.839 8.111 1.00 96.94 178 THR A O 1
ATOM 1473 N N . PHE A 1 179 ? -0.163 3.579 7.311 1.00 96.88 179 PHE A N 1
ATOM 1474 C CA . PHE A 1 179 ? 0.216 2.952 8.575 1.00 96.88 179 PHE A CA 1
ATOM 1475 C C . PHE A 1 179 ? 1.647 3.333 8.952 1.00 96.88 179 PHE A C 1
ATOM 1477 O O . PHE A 1 179 ? 2.549 3.319 8.112 1.00 96.88 179 PHE A O 1
ATOM 1484 N N . TYR A 1 180 ? 1.853 3.650 10.227 1.00 94.25 180 TYR A N 1
ATOM 1485 C CA . TYR A 1 180 ? 3.119 4.150 10.753 1.00 94.25 180 TYR A CA 1
ATOM 1486 C C . TYR A 1 180 ? 3.737 3.160 11.736 1.00 94.25 180 TYR A C 1
ATOM 1488 O O . TYR A 1 180 ? 3.038 2.584 12.572 1.00 94.25 180 TYR A O 1
ATOM 1496 N N . ASN A 1 181 ? 5.062 3.011 11.665 1.00 91.50 181 ASN A N 1
ATOM 1497 C CA . ASN A 1 181 ? 5.836 2.280 12.671 1.00 91.50 181 ASN A CA 1
ATOM 1498 C C . ASN A 1 181 ? 5.890 3.031 14.011 1.00 91.50 181 ASN A C 1
ATOM 1500 O O . ASN A 1 181 ? 5.875 2.412 15.073 1.00 91.50 181 ASN A O 1
ATOM 1504 N N . THR A 1 182 ? 5.942 4.366 13.953 1.00 88.62 182 THR A N 1
ATOM 1505 C CA . THR A 1 182 ? 6.014 5.250 15.122 1.00 88.62 182 THR A CA 1
ATOM 1506 C C . THR A 1 182 ? 4.942 6.331 15.043 1.00 88.62 182 THR A C 1
ATOM 1508 O O . THR A 1 182 ? 4.923 7.114 14.094 1.00 88.62 182 THR A O 1
ATOM 1511 N N . PHE A 1 183 ? 4.065 6.382 16.050 1.00 87.19 183 PHE A N 1
ATOM 1512 C CA . PHE A 1 183 ? 2.982 7.352 16.170 1.00 87.19 183 PHE A CA 1
ATOM 1513 C C . PHE A 1 183 ? 2.922 7.920 17.603 1.00 87.19 183 PHE A C 1
ATOM 1515 O O . PHE A 1 183 ? 3.062 7.142 18.548 1.00 87.19 183 PHE A O 1
ATOM 1522 N N . PRO A 1 184 ? 2.696 9.237 17.798 1.00 85.38 184 PRO A N 1
ATOM 1523 C CA . PRO A 1 184 ? 2.583 10.273 16.769 1.00 85.38 184 PRO A CA 1
ATOM 1524 C C . PRO A 1 184 ? 3.882 10.427 15.972 1.00 85.38 184 PRO A C 1
ATOM 1526 O O . PRO A 1 184 ? 4.973 10.209 16.493 1.00 85.38 184 PRO A O 1
ATOM 1529 N N . GLU A 1 185 ? 3.752 10.767 14.690 1.00 76.94 185 GLU A N 1
ATOM 1530 C CA . GLU A 1 185 ? 4.907 10.939 13.808 1.00 76.94 185 GLU A CA 1
ATOM 1531 C C . GLU A 1 185 ? 5.826 12.038 14.357 1.00 76.94 185 GLU A C 1
ATOM 1533 O O . GLU A 1 185 ? 5.408 13.188 14.509 1.00 76.94 185 GLU A O 1
ATOM 1538 N N . THR A 1 186 ? 7.081 11.705 14.659 1.00 75.19 186 THR A N 1
ATOM 1539 C CA . THR A 1 186 ? 8.100 12.716 14.944 1.00 75.19 186 THR A CA 1
ATOM 1540 C C . THR A 1 186 ? 8.538 13.335 13.615 1.00 75.19 186 THR A C 1
ATOM 1542 O O . THR A 1 186 ? 8.720 12.633 12.624 1.00 75.19 186 THR A O 1
ATOM 1545 N N . HIS A 1 187 ? 8.668 14.664 13.573 1.00 60.06 187 HIS A N 1
ATOM 1546 C CA . HIS A 1 187 ? 8.749 15.490 12.355 1.00 60.06 187 HIS A CA 1
ATOM 1547 C C . HIS A 1 187 ? 9.863 15.166 11.335 1.00 60.06 187 HIS A C 1
ATOM 1549 O O . HIS A 1 187 ? 9.931 15.844 10.311 1.00 60.06 187 HIS A O 1
ATOM 1555 N N . HIS A 1 188 ? 10.722 14.171 11.569 1.00 55.19 188 HIS A N 1
ATOM 1556 C CA . HIS A 1 188 ? 11.927 13.973 10.766 1.00 55.19 188 HIS A CA 1
ATOM 1557 C C . HIS A 1 188 ? 12.094 12.601 10.101 1.00 55.19 188 HIS A C 1
ATOM 1559 O O . HIS A 1 188 ? 12.820 12.553 9.116 1.00 55.19 188 HIS A O 1
ATOM 1565 N N . GLU A 1 189 ? 11.453 11.511 10.544 1.00 55.94 189 GLU A N 1
ATOM 1566 C CA . GLU A 1 189 ? 11.905 10.171 10.098 1.00 55.94 189 GLU A CA 1
ATOM 1567 C C . GLU A 1 189 ? 10.827 9.080 10.034 1.00 55.94 189 GLU A C 1
ATOM 1569 O O . GLU A 1 189 ? 11.149 7.893 10.050 1.00 55.94 189 GLU A O 1
ATOM 1574 N N . VAL A 1 190 ? 9.536 9.416 9.958 1.00 68.31 190 VAL A N 1
ATOM 1575 C CA . VAL A 1 190 ? 8.529 8.346 9.878 1.00 68.31 190 VAL A CA 1
ATOM 1576 C C . VAL A 1 190 ? 8.276 7.951 8.434 1.00 68.31 190 VAL A C 1
ATOM 1578 O O . VAL A 1 190 ? 7.352 8.437 7.783 1.00 68.31 190 VAL A O 1
ATOM 1581 N N . THR A 1 191 ? 9.095 7.026 7.942 1.00 83.12 191 THR A N 1
ATOM 1582 C CA . THR A 1 191 ? 8.751 6.280 6.737 1.00 83.12 191 THR A CA 1
ATOM 1583 C C . THR A 1 191 ? 7.536 5.398 7.048 1.00 83.12 191 THR A C 1
ATOM 1585 O O . THR A 1 191 ? 7.592 4.585 7.978 1.00 83.12 191 THR A O 1
ATOM 1588 N N . PRO A 1 192 ? 6.403 5.572 6.346 1.00 91.00 192 PRO A N 1
ATOM 1589 C CA . PRO A 1 192 ? 5.222 4.763 6.601 1.00 91.00 192 PRO A CA 1
ATOM 1590 C C . PRO A 1 192 ? 5.488 3.315 6.191 1.00 91.00 192 PRO A C 1
ATOM 1592 O O . PRO A 1 192 ? 6.092 3.068 5.154 1.00 91.00 192 PRO A O 1
ATOM 1595 N N . MET A 1 193 ? 4.997 2.349 6.968 1.00 94.50 193 MET A N 1
ATOM 1596 C CA . MET A 1 193 ? 5.118 0.933 6.597 1.00 94.50 193 MET A CA 1
ATOM 1597 C C . MET A 1 193 ? 4.267 0.589 5.379 1.00 94.50 193 MET A C 1
ATOM 1599 O O . MET A 1 193 ? 4.616 -0.284 4.587 1.00 94.50 193 MET A O 1
ATOM 1603 N N . PHE A 1 194 ? 3.136 1.278 5.251 1.00 96.62 194 PHE A N 1
ATOM 1604 C CA . PHE A 1 194 ? 2.243 1.211 4.110 1.00 96.62 194 PHE A CA 1
ATOM 1605 C C . PHE A 1 194 ? 1.652 2.588 3.857 1.00 96.62 194 PHE A C 1
ATOM 1607 O O . PHE A 1 194 ? 1.223 3.256 4.800 1.00 96.62 194 PHE A O 1
ATOM 1614 N N . GLY A 1 195 ? 1.580 2.978 2.592 1.00 94.94 195 GLY A N 1
ATOM 1615 C CA . GLY A 1 195 ? 0.874 4.171 2.155 1.00 94.94 195 GLY A CA 1
ATOM 1616 C C . GLY A 1 195 ? 0.108 3.904 0.872 1.00 94.94 195 GLY A C 1
ATOM 1617 O O . GLY A 1 195 ? 0.681 3.447 -0.110 1.00 94.94 195 GLY A O 1
ATOM 1618 N N . TYR A 1 196 ? -1.176 4.239 0.867 1.00 95.00 196 TYR A N 1
ATOM 1619 C CA . TYR A 1 196 ? -1.989 4.361 -0.333 1.00 95.00 196 TYR A CA 1
ATOM 1620 C C . TYR A 1 196 ? -2.395 5.813 -0.541 1.00 95.00 196 TYR A C 1
ATOM 1622 O O . TYR A 1 196 ? -2.940 6.428 0.376 1.00 95.00 196 TYR A O 1
ATOM 1630 N N . CYS A 1 197 ? -2.192 6.347 -1.746 1.00 90.38 197 CYS A N 1
ATOM 1631 C CA . CYS A 1 197 ? -2.604 7.701 -2.105 1.00 90.38 197 CYS A CA 1
ATOM 1632 C C . CYS A 1 197 ? -3.492 7.697 -3.354 1.00 90.38 197 CYS A C 1
ATOM 1634 O O . CYS A 1 197 ? -3.004 7.492 -4.464 1.00 90.38 197 CYS A O 1
ATOM 1636 N N . ALA A 1 198 ? -4.782 8.017 -3.203 1.00 87.75 198 ALA A N 1
ATOM 1637 C CA . ALA A 1 198 ? -5.720 8.109 -4.328 1.00 87.75 198 ALA A CA 1
ATOM 1638 C C . ALA A 1 198 ? -5.261 9.033 -5.462 1.00 87.75 198 ALA A C 1
ATOM 1640 O O . ALA A 1 198 ? -5.505 8.736 -6.627 1.00 87.75 198 ALA A O 1
ATOM 1641 N N . LYS A 1 199 ? -4.594 10.152 -5.140 1.00 81.94 199 LYS A N 1
ATOM 1642 C CA . LYS A 1 199 ? -4.158 11.126 -6.156 1.00 81.94 199 LYS A CA 1
ATOM 1643 C C . LYS A 1 199 ? -3.158 10.526 -7.139 1.00 81.94 199 LYS A C 1
ATOM 1645 O O . LYS A 1 199 ? -3.161 10.903 -8.304 1.00 81.94 199 LYS A O 1
ATOM 1650 N N . THR A 1 200 ? -2.292 9.637 -6.660 1.00 81.31 200 THR A N 1
ATOM 1651 C CA . THR A 1 200 ? -1.267 8.986 -7.482 1.00 81.31 200 THR A CA 1
ATOM 1652 C C . THR A 1 200 ? -1.658 7.566 -7.879 1.00 81.31 200 THR A C 1
ATOM 1654 O O . THR A 1 200 ? -1.060 7.017 -8.795 1.00 81.31 200 THR A O 1
ATOM 1657 N N . GLY A 1 201 ? -2.636 6.957 -7.199 1.00 82.81 201 GLY A N 1
ATOM 1658 C CA . GLY A 1 201 ? -2.981 5.542 -7.344 1.00 82.81 201 GLY A CA 1
ATOM 1659 C C . GLY A 1 201 ? -1.891 4.590 -6.836 1.00 82.81 201 GLY A C 1
ATOM 1660 O O . GLY A 1 201 ? -2.013 3.374 -7.006 1.00 82.81 201 GLY A O 1
ATOM 1661 N N . ASN A 1 202 ? -0.835 5.121 -6.213 1.00 87.00 202 ASN A N 1
ATOM 1662 C CA . ASN A 1 202 ? 0.321 4.344 -5.788 1.00 87.00 202 ASN A CA 1
ATOM 1663 C C . ASN A 1 202 ? 0.083 3.727 -4.413 1.00 87.00 202 ASN A C 1
ATOM 1665 O O . ASN A 1 202 ? -0.489 4.366 -3.523 1.00 87.00 202 ASN A O 1
ATOM 1669 N N . TRP A 1 203 ? 0.545 2.485 -4.271 1.00 94.44 203 TRP A N 1
ATOM 1670 C CA . TRP A 1 203 ? 0.739 1.856 -2.977 1.00 94.44 203 TRP A CA 1
ATOM 1671 C C . TRP A 1 203 ? 2.233 1.668 -2.790 1.00 94.44 203 TRP A C 1
ATOM 1673 O O . TRP A 1 203 ? 2.906 1.106 -3.660 1.00 94.44 203 TRP A O 1
ATOM 1683 N N . ASP A 1 204 ? 2.709 2.097 -1.638 1.00 94.81 204 ASP A N 1
ATOM 1684 C CA . ASP A 1 204 ? 4.093 1.976 -1.229 1.00 94.81 204 ASP A CA 1
ATOM 1685 C C . ASP A 1 204 ? 4.150 1.157 0.058 1.00 94.81 204 ASP A C 1
ATOM 1687 O O . ASP A 1 204 ? 3.316 1.317 0.954 1.00 94.81 204 ASP A O 1
ATOM 1691 N N . LEU A 1 205 ? 5.134 0.268 0.136 1.00 96.38 205 LEU A N 1
ATOM 1692 C CA . LEU A 1 205 ? 5.464 -0.495 1.330 1.00 96.38 205 LEU A CA 1
ATOM 1693 C C . LEU A 1 205 ? 6.909 -0.223 1.718 1.00 96.38 205 LEU A C 1
ATOM 1695 O O . LEU A 1 205 ? 7.798 -0.200 0.865 1.00 96.38 205 LEU A O 1
ATOM 1699 N N . TYR A 1 206 ? 7.126 -0.096 3.019 1.00 95.50 206 TYR A N 1
ATOM 1700 C CA . TYR A 1 206 ? 8.447 0.028 3.613 1.00 95.50 206 TYR A CA 1
ATOM 1701 C C . TYR A 1 206 ? 8.584 -1.033 4.692 1.00 95.50 206 TYR A C 1
ATOM 1703 O O . TYR A 1 206 ? 8.035 -0.908 5.787 1.00 95.50 206 TYR A O 1
ATOM 1711 N N . LEU A 1 207 ? 9.215 -2.143 4.319 1.00 95.19 207 LEU A N 1
ATOM 1712 C CA . LEU A 1 207 ? 9.259 -3.357 5.122 1.00 95.19 207 LEU A CA 1
ATOM 1713 C C . LEU A 1 207 ? 10.637 -4.004 5.015 1.00 95.19 207 LEU A C 1
ATOM 1715 O O . LEU A 1 207 ? 11.300 -3.931 3.981 1.00 95.19 207 LEU A O 1
ATOM 1719 N N . THR A 1 208 ? 11.022 -4.728 6.056 1.00 94.75 208 THR A N 1
ATOM 1720 C CA . THR A 1 208 ? 12.135 -5.673 5.984 1.00 94.75 208 THR A CA 1
ATOM 1721 C C . THR A 1 208 ? 11.749 -6.868 5.107 1.00 94.75 208 THR A C 1
ATOM 1723 O O . THR A 1 208 ? 10.563 -7.166 4.915 1.00 94.75 208 THR A O 1
ATOM 1726 N N . GLU A 1 209 ? 12.740 -7.583 4.575 1.00 94.75 209 GLU A N 1
ATOM 1727 C CA . GLU A 1 209 ? 12.494 -8.719 3.678 1.00 94.75 209 GLU A CA 1
ATOM 1728 C C . GLU A 1 209 ? 11.658 -9.825 4.347 1.00 94.75 209 GLU A C 1
ATOM 1730 O O . GLU A 1 209 ? 10.747 -10.372 3.722 1.00 94.75 209 GLU A O 1
ATOM 1735 N N . ASP A 1 210 ? 11.881 -10.094 5.640 1.00 96.06 210 ASP A N 1
ATOM 1736 C CA . ASP A 1 210 ? 11.122 -11.107 6.389 1.00 96.06 210 ASP A CA 1
ATOM 1737 C C . ASP A 1 210 ? 9.640 -10.718 6.532 1.00 96.06 210 ASP A C 1
ATOM 1739 O O . ASP A 1 210 ? 8.739 -11.542 6.340 1.00 96.06 210 ASP A O 1
ATOM 1743 N N . ARG A 1 211 ? 9.356 -9.435 6.802 1.00 96.19 211 ARG A N 1
ATOM 1744 C CA . ARG A 1 211 ? 7.981 -8.907 6.857 1.00 96.19 211 ARG A CA 1
ATOM 1745 C C . ARG A 1 211 ? 7.311 -8.965 5.489 1.00 96.19 211 ARG A C 1
ATOM 1747 O O . ARG A 1 211 ? 6.155 -9.381 5.393 1.00 96.19 211 ARG A O 1
ATOM 1754 N N . PHE A 1 212 ? 8.039 -8.615 4.431 1.00 97.25 212 PHE A N 1
ATOM 1755 C CA . PHE A 1 212 ? 7.533 -8.717 3.068 1.00 97.25 212 PHE A CA 1
ATOM 1756 C C . PHE A 1 212 ? 7.210 -10.169 2.685 1.00 97.25 212 PHE A C 1
ATOM 1758 O O . PHE A 1 212 ? 6.150 -10.436 2.122 1.00 97.25 212 PHE A O 1
ATOM 1765 N N . LEU A 1 213 ? 8.054 -11.136 3.061 1.00 97.31 213 LEU A N 1
ATOM 1766 C CA . LEU A 1 213 ? 7.798 -12.557 2.819 1.00 97.31 213 LEU A CA 1
ATOM 1767 C C . LEU A 1 213 ? 6.545 -13.057 3.558 1.00 97.31 213 LEU A C 1
ATOM 1769 O O . LEU A 1 213 ? 5.737 -13.794 2.989 1.00 97.31 213 LEU A O 1
ATOM 1773 N N . ARG A 1 214 ? 6.332 -12.630 4.809 1.00 97.69 214 ARG A N 1
ATOM 1774 C CA . ARG A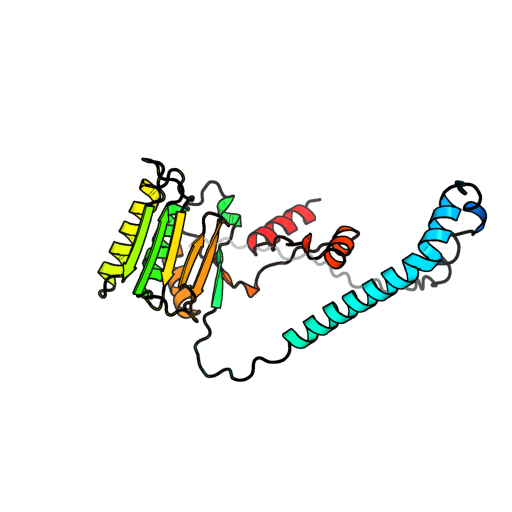 1 214 ? 5.102 -12.940 5.565 1.00 97.69 214 ARG A CA 1
ATOM 1775 C C . ARG A 1 214 ? 3.860 -12.373 4.885 1.00 97.69 214 ARG A C 1
ATOM 1777 O O . ARG A 1 214 ? 2.859 -13.080 4.771 1.00 97.69 214 ARG A O 1
ATOM 1784 N N . LEU A 1 215 ? 3.949 -11.140 4.394 1.00 97.75 215 LEU A N 1
ATOM 1785 C CA . LEU A 1 215 ? 2.879 -10.486 3.650 1.00 97.75 215 LEU A CA 1
ATOM 1786 C C . LEU A 1 215 ? 2.561 -11.228 2.338 1.00 97.75 215 LEU A C 1
ATOM 1788 O O . LEU A 1 215 ? 1.396 -11.528 2.079 1.00 97.75 215 LEU A O 1
ATOM 1792 N N . LYS A 1 216 ? 3.582 -11.638 1.571 1.00 98.12 216 LYS A N 1
ATOM 1793 C CA . LYS A 1 216 ? 3.411 -12.488 0.378 1.00 98.12 216 LYS A CA 1
ATOM 1794 C C . LYS A 1 216 ? 2.664 -13.785 0.686 1.00 98.12 216 LYS A C 1
ATOM 1796 O O . LYS A 1 216 ? 1.728 -14.150 -0.024 1.00 98.12 216 LYS A O 1
ATOM 1801 N N . ASN A 1 217 ? 3.044 -14.459 1.771 1.00 98.25 217 ASN A N 1
ATOM 1802 C CA . ASN A 1 217 ? 2.387 -15.692 2.198 1.00 98.25 217 ASN A CA 1
ATOM 1803 C C . ASN A 1 217 ? 0.913 -15.455 2.575 1.00 98.25 217 ASN A C 1
ATOM 1805 O O . ASN A 1 217 ? 0.064 -16.307 2.313 1.00 98.25 217 ASN A O 1
ATOM 1809 N N . ALA A 1 218 ? 0.589 -14.311 3.186 1.00 98.12 218 ALA A N 1
ATOM 1810 C CA . ALA A 1 218 ? -0.788 -13.946 3.514 1.00 98.12 218 ALA A CA 1
ATOM 1811 C C . ALA A 1 218 ? -1.635 -13.669 2.259 1.00 98.12 218 ALA A C 1
ATOM 1813 O O . ALA A 1 218 ? -2.787 -14.108 2.191 1.00 98.12 218 ALA A O 1
ATOM 1814 N N . TRP A 1 219 ? -1.058 -13.017 1.243 1.00 98.25 219 TRP A N 1
ATOM 1815 C CA . TRP A 1 219 ? -1.700 -12.847 -0.063 1.00 98.25 219 TRP A CA 1
ATOM 1816 C C . TRP A 1 219 ? -2.020 -14.195 -0.706 1.00 98.25 219 TRP A C 1
ATOM 1818 O O . TRP A 1 219 ? -3.182 -14.460 -1.010 1.00 98.25 219 TRP A O 1
ATOM 1828 N N . GLN A 1 220 ? -1.033 -15.088 -0.816 1.00 97.88 220 GLN A N 1
ATOM 1829 C CA . GLN A 1 220 ? -1.225 -16.414 -1.414 1.00 97.88 220 GLN A CA 1
ATOM 1830 C C . GLN A 1 220 ? -2.305 -17.231 -0.696 1.00 97.88 220 GLN A C 1
ATOM 1832 O O . GLN A 1 220 ? -3.168 -17.820 -1.345 1.00 97.88 220 GLN A O 1
ATOM 1837 N N . LYS A 1 221 ? -2.311 -17.226 0.645 1.00 98.19 221 LYS A N 1
ATOM 1838 C CA . LYS A 1 221 ? -3.354 -17.890 1.451 1.00 98.19 221 LYS A CA 1
ATOM 1839 C C . LYS A 1 221 ? -4.758 -17.342 1.193 1.00 98.19 221 LYS A C 1
ATOM 1841 O O . LYS A 1 221 ? -5.729 -18.064 1.393 1.00 98.19 221 LYS A O 1
ATOM 1846 N N . SER A 1 222 ? -4.854 -16.093 0.749 1.00 97.50 222 SER A N 1
ATOM 1847 C CA . SER A 1 222 ? -6.110 -15.421 0.404 1.00 97.50 222 SER A CA 1
ATOM 1848 C C . SER A 1 222 ? -6.438 -15.513 -1.094 1.00 97.50 222 SER A C 1
ATOM 1850 O O . SER A 1 222 ? -7.350 -14.839 -1.558 1.00 97.50 222 SER A O 1
ATOM 1852 N N . GLY A 1 223 ? -5.690 -16.314 -1.866 1.00 97.00 223 GLY A N 1
ATOM 1853 C CA . GLY A 1 223 ? -5.874 -16.453 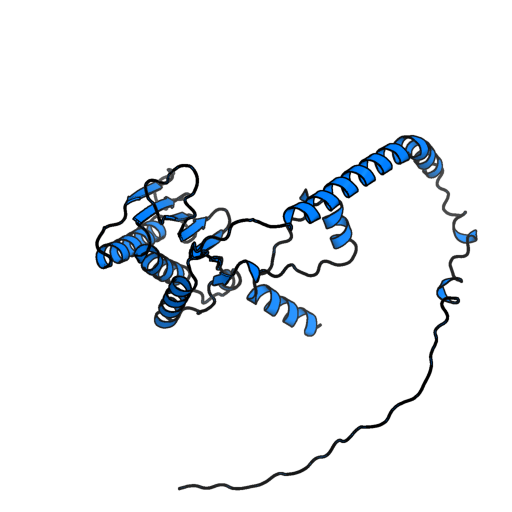-3.315 1.00 97.00 223 GLY A CA 1
ATOM 1854 C C . GLY A 1 223 ? -5.400 -15.248 -4.133 1.00 97.00 223 GLY A C 1
ATOM 1855 O O . GLY A 1 223 ? -5.735 -15.139 -5.311 1.00 97.00 223 GLY A O 1
ATOM 1856 N N . LEU A 1 224 ? -4.632 -14.338 -3.530 1.00 97.19 224 LEU A N 1
ATOM 1857 C CA . LEU A 1 224 ? -4.077 -13.166 -4.198 1.00 97.19 224 LEU A CA 1
ATOM 1858 C C . LEU A 1 224 ? -2.702 -13.479 -4.819 1.00 97.19 224 LEU A C 1
ATOM 1860 O O . LEU A 1 224 ? -1.984 -14.353 -4.321 1.00 97.19 224 LEU A O 1
ATOM 1864 N N . PRO A 1 225 ? -2.295 -12.754 -5.877 1.00 96.81 225 PRO A N 1
ATOM 1865 C CA . PRO A 1 225 ? -0.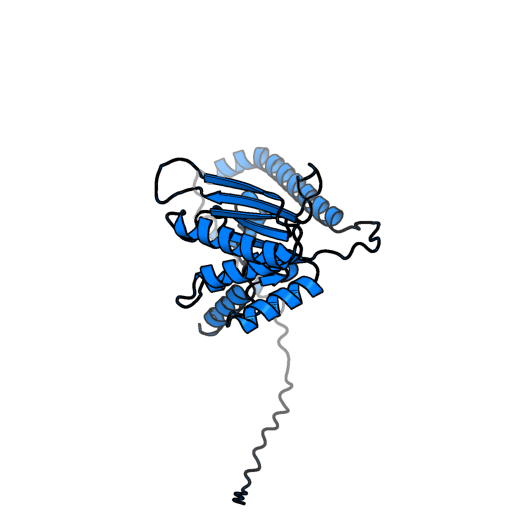974 -12.919 -6.469 1.00 96.81 225 PRO A CA 1
ATOM 1866 C C . PRO A 1 225 ? 0.149 -12.642 -5.468 1.00 96.81 225 PRO A C 1
ATOM 1868 O O . PRO A 1 225 ? 0.094 -11.707 -4.674 1.00 96.81 225 PRO A O 1
ATOM 1871 N N . GLU A 1 226 ? 1.211 -13.438 -5.520 1.00 95.88 226 GLU A N 1
ATOM 1872 C CA . GLU A 1 226 ? 2.345 -13.247 -4.613 1.00 95.88 226 GLU A CA 1
ATOM 1873 C C . GLU A 1 226 ? 3.202 -12.025 -4.965 1.00 95.88 226 GLU A C 1
ATOM 1875 O O . GLU A 1 226 ? 3.933 -11.510 -4.127 1.00 95.88 226 GLU A O 1
ATOM 1880 N N . ASP A 1 227 ? 3.130 -11.565 -6.211 1.00 96.06 227 ASP A N 1
ATOM 1881 C CA . ASP A 1 227 ? 3.903 -10.452 -6.751 1.00 96.06 227 ASP A CA 1
ATOM 1882 C C . ASP A 1 227 ? 3.043 -9.201 -6.941 1.00 96.06 227 ASP A C 1
ATOM 1884 O O . ASP A 1 227 ? 3.294 -8.391 -7.831 1.00 96.06 227 ASP A O 1
ATOM 1888 N N . LEU A 1 228 ? 2.039 -9.028 -6.073 1.00 96.62 228 LEU A N 1
ATOM 1889 C CA . LEU A 1 228 ? 1.282 -7.779 -5.964 1.00 96.62 228 LEU A CA 1
ATOM 1890 C C . LEU A 1 228 ? 2.183 -6.569 -5.748 1.00 96.62 228 LEU A C 1
ATOM 1892 O O . LEU A 1 228 ? 1.833 -5.461 -6.138 1.00 96.62 228 LEU A O 1
ATOM 1896 N N . PHE A 1 229 ? 3.333 -6.792 -5.125 1.00 97.31 229 PHE A N 1
ATOM 1897 C CA . PHE A 1 229 ? 4.359 -5.794 -4.929 1.00 97.31 229 PHE A CA 1
ATOM 1898 C C . PHE A 1 229 ? 5.704 -6.309 -5.417 1.00 97.31 229 PHE A C 1
ATOM 1900 O O . PHE A 1 229 ? 5.995 -7.507 -5.367 1.00 97.31 229 PHE A O 1
ATOM 1907 N N . TYR A 1 230 ? 6.557 -5.383 -5.834 1.00 96.12 230 TYR A N 1
ATOM 1908 C CA . TYR A 1 230 ? 7.921 -5.671 -6.248 1.00 96.12 230 TYR A CA 1
ATOM 1909 C C . TYR A 1 230 ? 8.897 -4.667 -5.622 1.00 96.12 230 TYR A C 1
ATOM 1911 O O . TYR A 1 230 ? 8.523 -3.519 -5.378 1.00 96.12 230 TYR A O 1
ATOM 1919 N N . PRO A 1 231 ? 10.155 -5.065 -5.353 1.00 96.12 231 PRO A N 1
ATOM 1920 C CA . PRO A 1 231 ? 11.172 -4.130 -4.887 1.00 96.12 231 PRO A CA 1
ATOM 1921 C C . PRO A 1 231 ? 11.347 -2.982 -5.881 1.00 96.12 231 PRO A C 1
ATOM 1923 O O . PRO A 1 231 ? 11.545 -3.233 -7.071 1.00 96.12 231 PRO A O 1
ATOM 1926 N N . ARG A 1 232 ? 11.359 -1.736 -5.402 1.00 93.62 232 ARG A N 1
ATOM 1927 C CA . ARG A 1 232 ? 11.487 -0.525 -6.230 1.00 93.62 232 ARG A CA 1
ATOM 1928 C C . ARG A 1 232 ? 12.705 -0.551 -7.159 1.00 93.62 232 ARG A C 1
ATOM 1930 O O . ARG A 1 232 ? 12.642 -0.053 -8.279 1.00 93.62 232 ARG A O 1
ATOM 1937 N N . ILE A 1 233 ? 13.794 -1.194 -6.737 1.00 92.88 233 ILE A N 1
ATOM 1938 C CA . ILE A 1 233 ? 15.007 -1.385 -7.551 1.00 92.88 233 ILE A CA 1
ATOM 1939 C C . ILE A 1 233 ? 14.774 -2.210 -8.832 1.00 92.88 233 ILE A C 1
ATOM 1941 O O . ILE A 1 233 ? 15.611 -2.192 -9.725 1.00 92.88 233 ILE A O 1
ATOM 1945 N N . LYS A 1 234 ? 13.650 -2.935 -8.936 1.00 93.50 234 LYS A N 1
ATOM 1946 C CA . LYS A 1 234 ? 13.261 -3.715 -10.122 1.00 93.50 234 LYS A CA 1
ATOM 1947 C C . LYS A 1 234 ? 12.375 -2.936 -11.100 1.00 93.50 234 LYS A C 1
ATOM 1949 O O . LYS A 1 234 ? 11.884 -3.533 -12.057 1.00 93.50 234 LYS A O 1
ATOM 1954 N N . ARG A 1 235 ? 12.141 -1.637 -10.875 1.00 91.75 235 ARG A N 1
ATOM 1955 C CA . ARG A 1 235 ? 11.493 -0.763 -11.865 1.00 91.75 235 ARG A CA 1
ATOM 1956 C C . ARG A 1 235 ? 12.229 -0.854 -13.199 1.00 91.75 235 ARG A C 1
ATOM 1958 O O . ARG A 1 235 ? 13.458 -0.859 -13.235 1.00 91.75 235 ARG A O 1
ATOM 1965 N N . VAL A 1 236 ? 11.475 -0.884 -14.291 1.00 89.25 236 VAL A N 1
ATOM 1966 C CA . VAL A 1 236 ? 12.040 -0.934 -15.638 1.00 89.25 236 VAL A CA 1
ATOM 1967 C C . VAL A 1 236 ? 11.843 0.417 -16.299 1.00 89.25 236 VAL A C 1
ATOM 1969 O O . VAL A 1 236 ? 10.718 0.862 -16.511 1.00 89.25 236 VAL A O 1
ATOM 1972 N N . THR A 1 237 ? 12.938 1.075 -16.658 1.00 86.06 237 THR A N 1
ATOM 1973 C CA . THR A 1 237 ? 12.862 2.264 -17.506 1.00 86.06 237 THR A CA 1
ATOM 1974 C C . THR A 1 237 ? 12.649 1.805 -18.948 1.00 86.06 237 THR A C 1
ATOM 1976 O O . THR A 1 237 ? 13.480 1.047 -19.464 1.00 86.06 237 THR A O 1
ATOM 1979 N N . PRO A 1 238 ? 11.556 2.210 -19.619 1.00 80.31 238 PRO A N 1
ATOM 1980 C CA . PRO A 1 238 ? 11.340 1.837 -21.009 1.00 80.31 238 PRO A CA 1
ATOM 1981 C C . PRO A 1 238 ? 12.505 2.333 -21.876 1.00 80.31 238 PRO A C 1
ATOM 1983 O O . PRO A 1 238 ? 13.041 3.424 -21.673 1.00 80.31 238 PRO A O 1
ATOM 1986 N N . ARG A 1 239 ? 12.918 1.532 -22.868 1.00 76.31 239 ARG A N 1
ATOM 1987 C CA . ARG A 1 239 ? 13.954 1.952 -23.823 1.00 76.31 239 ARG A CA 1
ATOM 1988 C C . ARG A 1 239 ? 13.402 3.049 -24.728 1.00 76.31 239 ARG A C 1
ATOM 1990 O O . ARG A 1 239 ? 12.779 2.771 -25.751 1.00 76.31 239 ARG A O 1
ATOM 1997 N N . VAL A 1 240 ? 13.672 4.299 -24.378 1.00 72.06 240 VAL A N 1
ATOM 1998 C CA . VAL A 1 240 ? 13.442 5.445 -25.261 1.00 72.06 240 VAL A CA 1
ATOM 1999 C C . VAL A 1 240 ? 14.562 5.505 -26.300 1.00 72.06 240 VAL A C 1
ATOM 2001 O O . VAL A 1 240 ? 15.740 5.427 -25.959 1.00 72.06 240 VAL A O 1
ATOM 2004 N N . SER A 1 241 ? 14.212 5.639 -27.579 1.00 77.50 241 SER A N 1
ATOM 2005 C CA . SER A 1 241 ? 15.184 5.788 -28.670 1.00 77.50 241 SER A CA 1
ATOM 2006 C C . SER A 1 241 ? 14.815 6.946 -29.599 1.00 77.50 241 SER A C 1
ATOM 2008 O O . SER A 1 241 ? 13.689 7.452 -29.581 1.00 77.50 241 SER A O 1
ATOM 2010 N N . GLY A 1 242 ? 15.793 7.399 -30.389 1.00 80.81 242 GLY A N 1
ATOM 2011 C CA . GLY A 1 242 ? 15.614 8.456 -31.383 1.00 80.81 242 GLY A CA 1
ATOM 2012 C C . GLY A 1 242 ? 15.329 9.834 -30.778 1.00 80.81 242 GLY A C 1
ATOM 2013 O O . GLY A 1 242 ? 15.862 10.201 -29.731 1.00 80.81 242 GLY A O 1
ATOM 2014 N N . PHE A 1 243 ? 14.476 10.610 -31.450 1.00 77.00 243 PHE A N 1
ATOM 2015 C CA . PHE A 1 243 ? 14.185 12.000 -31.084 1.00 77.00 243 PHE A CA 1
ATOM 2016 C C . PHE A 1 243 ? 13.566 12.149 -29.684 1.00 77.00 243 PHE A C 1
ATOM 2018 O O . PHE A 1 243 ? 13.810 13.148 -29.017 1.00 77.00 243 PHE A O 1
ATOM 2025 N N . LYS A 1 244 ? 12.835 11.141 -29.184 1.00 74.69 244 LYS A N 1
ATOM 2026 C CA . LYS A 1 244 ? 12.291 11.160 -27.814 1.00 74.69 244 LYS A CA 1
ATOM 2027 C C . LYS A 1 244 ? 13.388 11.114 -26.747 1.00 74.69 244 LYS A C 1
ATOM 2029 O O . LYS A 1 244 ? 13.313 11.869 -25.789 1.00 74.69 244 LYS A O 1
ATOM 2034 N N . LEU A 1 245 ? 14.427 10.298 -26.946 1.00 76.81 245 LEU A N 1
ATOM 2035 C CA . LEU A 1 245 ? 15.598 10.267 -26.058 1.00 76.81 245 LEU A CA 1
ATOM 2036 C C . LEU A 1 245 ? 16.385 11.587 -26.106 1.00 76.81 245 LEU A C 1
ATOM 2038 O O . LEU A 1 245 ? 16.998 12.003 -25.129 1.00 76.81 245 LEU A O 1
ATOM 2042 N N . PHE A 1 246 ? 16.393 12.252 -27.261 1.00 74.69 246 PHE A N 1
ATOM 2043 C CA . PHE A 1 246 ? 16.985 13.581 -27.371 1.00 74.69 246 PHE A CA 1
ATOM 2044 C C . PHE A 1 246 ? 16.173 14.614 -26.578 1.00 74.69 246 PHE A C 1
ATOM 2046 O O . PHE A 1 246 ? 16.739 15.344 -25.767 1.00 74.69 246 PHE A O 1
ATOM 2053 N N . LEU A 1 247 ? 14.848 14.636 -26.757 1.00 78.88 247 LEU A N 1
ATOM 2054 C CA . LEU A 1 247 ? 13.963 15.539 -26.021 1.00 78.88 247 LEU A CA 1
ATOM 2055 C C . LEU A 1 247 ? 14.034 15.320 -24.509 1.00 78.88 247 LEU A C 1
ATOM 2057 O O . LEU A 1 247 ? 14.049 16.301 -23.774 1.00 78.88 247 LEU A O 1
ATOM 2061 N N . SER A 1 248 ? 14.139 14.074 -24.048 1.00 72.88 248 SER A N 1
ATOM 2062 C CA . SER A 1 248 ? 14.229 13.771 -22.621 1.00 72.88 248 SER A CA 1
ATOM 2063 C C . SER A 1 248 ? 15.472 14.330 -21.945 1.00 72.88 248 SER A C 1
ATOM 2065 O O . SER A 1 248 ? 15.404 14.843 -20.832 1.00 72.88 248 SER A O 1
ATOM 2067 N N . ARG A 1 249 ? 16.611 14.280 -22.642 1.00 74.19 249 ARG A N 1
ATOM 2068 C CA . ARG A 1 249 ? 17.880 14.835 -22.158 1.00 74.19 249 ARG A CA 1
ATOM 2069 C C . ARG A 1 249 ? 17.886 16.358 -22.149 1.00 74.19 249 ARG A C 1
ATOM 2071 O O . ARG A 1 249 ? 18.465 16.958 -21.252 1.00 74.19 249 ARG A O 1
ATOM 2078 N N . VAL A 1 250 ? 17.282 16.983 -23.160 1.00 76.88 250 VAL A N 1
ATOM 2079 C CA . VAL A 1 250 ? 17.276 18.449 -23.303 1.00 76.88 250 VAL A CA 1
ATOM 2080 C C . VAL A 1 250 ? 16.210 19.092 -22.415 1.00 76.88 250 VAL A C 1
ATOM 2082 O O . VAL A 1 250 ? 16.406 20.194 -21.907 1.00 76.88 250 VAL A O 1
ATOM 2085 N N . PHE A 1 251 ? 15.099 18.396 -22.191 1.00 75.38 251 PHE A N 1
ATOM 2086 C CA . PHE A 1 251 ? 13.981 18.870 -21.392 1.00 75.38 251 PHE A CA 1
ATOM 2087 C C . PHE A 1 251 ? 13.632 17.844 -20.304 1.00 75.38 251 PHE A C 1
ATOM 2089 O O . PHE A 1 251 ? 12.578 17.213 -20.375 1.00 75.38 251 PHE A O 1
ATOM 2096 N N . PRO A 1 252 ? 14.465 17.693 -19.257 1.00 60.66 252 PRO A N 1
ATOM 2097 C CA . PRO A 1 252 ? 14.214 16.733 -18.176 1.00 60.66 252 PRO A CA 1
ATOM 2098 C C . PRO A 1 252 ? 12.899 16.996 -17.419 1.00 60.66 252 PRO A C 1
ATOM 2100 O O . PRO A 1 252 ? 12.321 16.084 -16.841 1.00 60.66 252 PRO A O 1
ATOM 2103 N N . LEU A 1 253 ? 12.363 18.223 -17.477 1.00 59.19 253 LEU A N 1
ATOM 2104 C CA . LEU A 1 253 ? 11.034 18.565 -16.947 1.00 59.19 253 LEU A CA 1
ATOM 2105 C C . LEU A 1 253 ? 9.872 17.956 -17.752 1.00 59.19 253 LEU A C 1
ATOM 2107 O O . LEU A 1 253 ? 8.760 17.867 -17.239 1.00 59.19 253 LEU A O 1
ATOM 2111 N N . VAL A 1 254 ? 10.114 17.560 -19.003 1.00 55.16 254 VAL A N 1
ATOM 2112 C CA . VAL A 1 254 ? 9.118 16.942 -19.893 1.00 55.16 254 VAL A CA 1
ATOM 2113 C C . VAL A 1 254 ? 9.074 15.426 -19.699 1.00 55.16 254 VAL A C 1
ATOM 2115 O O . VAL A 1 254 ? 8.082 14.794 -20.049 1.00 55.16 254 VAL A O 1
ATOM 2118 N N . ASP A 1 255 ? 10.109 14.845 -19.091 1.00 45.53 255 ASP A N 1
ATOM 2119 C CA . ASP A 1 255 ? 10.318 13.405 -19.078 1.00 45.53 255 ASP A CA 1
ATOM 2120 C C . ASP A 1 255 ? 10.347 12.847 -17.652 1.00 45.53 255 ASP A C 1
ATOM 2122 O O . ASP A 1 255 ? 11.301 12.219 -17.201 1.00 45.53 255 ASP A O 1
ATOM 2126 N N . GLN A 1 256 ? 9.218 12.988 -16.953 1.00 57.97 256 GLN A N 1
ATOM 2127 C CA . GLN A 1 256 ? 8.822 11.931 -16.023 1.00 57.97 256 GLN A CA 1
ATOM 2128 C C . GLN A 1 256 ? 8.443 10.710 -16.865 1.00 57.97 256 GLN A C 1
ATOM 2130 O O . GLN A 1 256 ? 7.261 10.423 -17.051 1.00 57.97 256 GLN A O 1
ATOM 2135 N N . GLN A 1 257 ? 9.440 10.025 -17.440 1.00 57.00 257 GLN A N 1
ATOM 2136 C CA . GLN A 1 257 ? 9.197 8.755 -18.121 1.00 57.00 257 GLN A CA 1
ATOM 2137 C C . GLN A 1 257 ? 8.461 7.868 -17.124 1.00 57.00 257 GLN A C 1
ATOM 2139 O O . GLN A 1 257 ? 8.993 7.624 -16.032 1.00 57.00 257 GLN A O 1
ATOM 2144 N N . PRO A 1 258 ? 7.245 7.403 -17.447 1.00 71.00 258 PRO A N 1
ATOM 2145 C CA . PRO A 1 258 ? 6.590 6.436 -16.599 1.00 71.00 258 PRO A CA 1
ATOM 2146 C C . PRO A 1 258 ? 7.492 5.203 -16.587 1.00 71.00 258 PRO A C 1
ATOM 2148 O O . PRO A 1 258 ? 7.705 4.554 -17.610 1.00 71.00 258 PRO A O 1
ATOM 2151 N N . TYR A 1 259 ? 8.087 4.912 -15.432 1.00 85.38 259 TYR A N 1
ATOM 2152 C CA . TYR A 1 259 ? 8.724 3.624 -15.210 1.00 85.38 259 TYR A CA 1
ATOM 2153 C C . TYR A 1 259 ? 7.656 2.550 -15.392 1.00 85.38 259 TYR A C 1
ATOM 2155 O O . TYR A 1 259 ? 6.517 2.743 -14.967 1.00 85.38 259 TYR A O 1
ATOM 2163 N N . LEU A 1 260 ? 8.013 1.429 -16.003 1.00 88.81 260 LEU A N 1
ATOM 2164 C CA . LEU A 1 260 ? 7.151 0.262 -16.085 1.00 88.81 260 LEU A CA 1
ATOM 2165 C C . LEU A 1 260 ? 7.390 -0.617 -14.864 1.00 88.81 260 LEU A C 1
ATOM 2167 O O . LEU A 1 260 ? 8.522 -0.771 -14.385 1.00 88.81 260 LEU A O 1
ATOM 2171 N N . THR A 1 261 ? 6.317 -1.209 -14.364 1.00 91.50 261 THR A N 1
ATOM 2172 C CA . THR A 1 261 ? 6.438 -2.313 -13.418 1.00 91.50 261 THR A CA 1
ATOM 2173 C C . THR A 1 261 ? 6.999 -3.561 -14.125 1.00 91.50 261 THR A C 1
ATOM 2175 O O . THR A 1 261 ? 6.941 -3.663 -15.358 1.00 91.50 261 THR A O 1
ATOM 2178 N N . PRO A 1 262 ? 7.551 -4.545 -13.391 1.00 93.38 262 PRO A N 1
ATOM 2179 C CA . PRO A 1 262 ? 8.089 -5.761 -13.992 1.00 93.38 262 PRO A CA 1
ATOM 2180 C C . PRO A 1 262 ? 7.096 -6.509 -14.891 1.00 93.38 262 PRO A C 1
ATOM 2182 O O . PRO A 1 262 ? 7.509 -7.050 -15.921 1.00 93.38 262 PRO A O 1
ATOM 2185 N N . ARG A 1 263 ? 5.801 -6.555 -14.544 1.00 93.12 263 ARG A N 1
ATOM 2186 C CA . ARG A 1 263 ? 4.795 -7.190 -15.411 1.00 93.12 263 ARG A CA 1
ATOM 2187 C C . ARG A 1 263 ? 4.432 -6.340 -16.615 1.00 93.12 263 ARG A C 1
ATOM 2189 O O . ARG A 1 263 ? 4.334 -6.900 -17.705 1.00 93.12 263 ARG A O 1
ATOM 2196 N N . GLU A 1 264 ? 4.280 -5.026 -16.451 1.00 91.06 264 GLU A N 1
ATOM 2197 C CA . GLU A 1 264 ? 4.037 -4.112 -17.576 1.00 91.06 264 GLU A CA 1
ATOM 2198 C C . GLU A 1 264 ? 5.162 -4.223 -18.616 1.00 91.06 264 GLU A C 1
ATOM 2200 O O . GLU A 1 264 ? 4.893 -4.363 -19.808 1.00 91.06 264 GLU A O 1
ATOM 2205 N N . ALA A 1 265 ? 6.420 -4.254 -18.164 1.00 89.88 265 ALA A N 1
ATOM 2206 C CA . ALA A 1 265 ? 7.581 -4.419 -19.032 1.00 89.88 265 ALA A CA 1
ATOM 2207 C C . ALA A 1 265 ? 7.528 -5.740 -19.816 1.00 89.88 265 ALA A C 1
ATOM 2209 O O . ALA A 1 265 ? 7.613 -5.733 -21.044 1.00 89.88 265 ALA A O 1
ATOM 2210 N N . LYS A 1 266 ? 7.290 -6.867 -19.130 1.00 89.75 266 LYS A N 1
ATOM 2211 C CA . LYS A 1 266 ? 7.154 -8.181 -19.781 1.00 89.75 266 LYS A CA 1
ATOM 2212 C C . LYS A 1 266 ? 6.012 -8.210 -20.797 1.00 89.75 266 LYS A C 1
ATOM 2214 O O . LYS A 1 266 ? 6.191 -8.740 -21.888 1.00 89.75 266 LYS A O 1
ATOM 2219 N N . ALA A 1 267 ? 4.858 -7.635 -20.460 1.00 88.00 267 ALA A N 1
ATOM 2220 C CA . ALA A 1 267 ? 3.720 -7.553 -21.371 1.00 88.00 267 ALA A CA 1
ATOM 2221 C C . ALA A 1 267 ? 4.050 -6.708 -22.616 1.00 88.00 267 ALA A C 1
ATOM 2223 O O . ALA A 1 267 ? 3.699 -7.091 -23.731 1.00 88.00 267 ALA A O 1
ATOM 2224 N N . SER A 1 268 ? 4.779 -5.601 -22.441 1.00 86.19 268 SER A N 1
ATOM 2225 C CA . SER A 1 268 ? 5.200 -4.739 -23.550 1.00 86.19 268 SER A CA 1
ATOM 2226 C C . SER A 1 268 ? 6.209 -5.413 -24.490 1.00 86.19 268 SER A C 1
ATOM 2228 O O . SER A 1 268 ? 6.108 -5.270 -25.709 1.00 86.19 268 SER A O 1
ATOM 2230 N N . ASP A 1 269 ? 7.134 -6.213 -23.950 1.00 84.19 269 ASP A N 1
ATOM 2231 C CA . ASP A 1 269 ? 8.125 -6.944 -24.746 1.00 84.19 269 ASP A CA 1
ATOM 2232 C C . ASP A 1 269 ? 7.483 -8.042 -25.603 1.00 84.19 269 ASP A C 1
ATOM 2234 O O . ASP A 1 269 ? 7.924 -8.286 -26.728 1.00 84.19 269 ASP A O 1
ATOM 2238 N N . VAL A 1 270 ? 6.438 -8.699 -25.087 1.00 78.88 270 VAL A N 1
ATOM 2239 C CA . VAL A 1 270 ? 5.677 -9.711 -25.836 1.00 78.88 270 VAL A CA 1
ATOM 2240 C C . VAL A 1 270 ? 4.990 -9.083 -27.045 1.00 78.88 270 VAL A C 1
ATOM 2242 O O . VAL A 1 270 ? 5.108 -9.622 -28.142 1.00 78.88 270 VAL A O 1
ATOM 2245 N N . MET A 1 271 ? 4.343 -7.925 -26.871 1.00 69.56 271 MET A N 1
ATOM 2246 C CA . MET A 1 271 ? 3.684 -7.220 -27.978 1.00 69.56 271 MET A CA 1
ATOM 2247 C C . MET A 1 271 ? 4.674 -6.857 -29.086 1.00 69.56 271 MET A C 1
ATOM 2249 O O . MET A 1 271 ? 4.395 -7.075 -30.257 1.00 69.56 271 MET A O 1
ATOM 2253 N N . ARG A 1 272 ? 5.872 -6.389 -28.721 1.00 75.62 272 ARG A N 1
ATOM 2254 C CA . ARG A 1 272 ? 6.896 -5.989 -29.693 1.00 75.62 272 ARG A CA 1
ATOM 2255 C C . ARG A 1 272 ? 7.478 -7.155 -30.499 1.00 75.62 272 ARG A C 1
ATOM 2257 O O . ARG A 1 272 ? 7.937 -6.944 -31.612 1.00 75.62 272 ARG A O 1
ATOM 2264 N N . LYS A 1 273 ? 7.547 -8.361 -29.930 1.00 75.81 273 LYS A N 1
ATOM 2265 C CA . LYS A 1 273 ? 8.085 -9.545 -30.630 1.00 75.81 273 LYS A CA 1
ATOM 2266 C C . LYS A 1 273 ? 7.066 -10.220 -31.552 1.00 75.81 273 LYS A C 1
ATOM 2268 O O . LYS A 1 273 ? 7.457 -11.094 -32.316 1.00 75.81 273 LYS A O 1
ATOM 2273 N N . GLY A 1 274 ? 5.785 -9.869 -31.428 1.00 66.06 274 GLY A N 1
ATOM 2274 C CA . GLY A 1 274 ? 4.710 -10.367 -32.287 1.00 66.06 274 GLY A CA 1
ATOM 2275 C C . GLY A 1 274 ? 4.447 -9.515 -33.534 1.00 66.06 274 GLY A C 1
ATOM 2276 O O . GLY A 1 274 ? 3.579 -9.889 -34.319 1.00 66.06 274 GLY A O 1
ATOM 2277 N N . GLU A 1 275 ? 5.163 -8.396 -33.694 1.00 53.12 275 GLU A N 1
ATOM 2278 C CA . GLU A 1 275 ? 5.170 -7.511 -34.872 1.00 53.12 275 GLU A CA 1
ATOM 2279 C C . GLU A 1 275 ? 6.381 -7.799 -35.769 1.00 53.12 275 GLU A C 1
ATOM 2281 O O . GLU A 1 275 ? 6.207 -7.757 -37.008 1.00 53.12 275 GLU A O 1
#

Mean predicted aligned error: 15.04 Å

Sequence (275 aa):
MLSVDEDLADDFIDTDLEKEEVQAVSQEEIKMRISPKGWERFRLPWFESIYAIIGNLGLSILASLVSLLYFAFKSEEDIERKLPGQNDCEVDAWYEFERFYYQQQNFSFIDALMVTAKEVARWSNGFDAVIADPVSGTEMMRKRGELPKNESERQEYAEKLVWWITNKARFANVFQLTFYNTFPETHHEVTPMFGYCAKTGNWDLYLTEDRFLRLKNAWQKSGLPEDLFYPRIKRVTPRVSGFKLFLSRVFPLVDQQPYLTPREAKASDVMRKGE

Radius of gyration: 29.59 Å; Cα contacts (8 Å, |Δi|>4): 300; chains: 1; bounding box: 58×89×77 Å

Secondary structure (DSSP, 8-state):
--------------------------TTGGGSS--GGGGGGG--TTHHHHHHHHHHHHHHHHHHHHHHHHHHHHHHHHHSS------S---PEEEEE-GGGGG-TT--HHHHHHHHHHHHTTT-SEEEEEESSBSSSSSPEEEEEEPPSSHHHHHHHHHHHHHHHHHHBSSTT-EEEEEESSSSPPTTT--EEEEEETTTTEEEEEE-HHHHHHHHHHHHHTT--TTSEEEGGG-B-----THHHHHHHH-TTT----PBPHHHHHHHHHHHHT-

Nearest PDB structures (foldseek):
  9bk5-assembly1_A  TM=6.238E-01  e=9.448E-01  synthetic construct
  7bg9-assembly1_A  TM=1.646E-01  e=4.055E+00  Homo sapiens